Protein AF-A0A074WXU5-F1 (afdb_monomer)

pLDDT: mean 82.85, std 16.81, range [34.16, 98.44]

Radius of gyration: 21.24 Å; Cα contacts (8 Å, |Δi|>4): 196; chains: 1; bounding box: 52×46×59 Å

Organism: NCBI:txid1043004

InterPro domains:
  IPR001373 Cullin, N-terminal [PF00888] (57-228)
  IPR016159 Cullin repeat-like-containing domain superfamily [SSF74788] (55-228)

Structure (mmCIF, N/CA/C/O backbone):
data_AF-A0A074WXU5-F1
#
_entry.id   AF-A0A074WXU5-F1
#
loop_
_atom_site.group_PDB
_atom_site.id
_atom_site.type_symbol
_atom_site.label_atom_id
_atom_site.label_alt_id
_atom_site.label_comp_id
_atom_site.label_asym_id
_atom_site.label_entity_id
_atom_site.label_seq_id
_atom_site.pdbx_PDB_ins_code
_atom_site.Cartn_x
_atom_site.Cartn_y
_atom_site.Cartn_z
_atom_site.occupancy
_atom_site.B_iso_or_equiv
_atom_site.auth_seq_id
_atom_site.auth_comp_id
_atom_site.auth_asym_id
_atom_site.auth_atom_id
_atom_site.pdbx_PDB_model_num
ATOM 1 N N . MET A 1 1 ? -6.813 -33.796 -26.437 1.00 34.97 1 MET A N 1
ATOM 2 C CA . MET A 1 1 ? -5.554 -33.054 -26.207 1.00 34.97 1 MET A CA 1
ATOM 3 C C . MET A 1 1 ? -5.830 -31.590 -26.516 1.00 34.97 1 MET A C 1
ATOM 5 O O . MET A 1 1 ? -5.944 -31.234 -27.679 1.00 34.97 1 MET A O 1
ATOM 9 N N . GLN A 1 2 ? -6.089 -30.777 -25.492 1.00 34.31 2 GLN A N 1
ATOM 10 C CA . GLN A 1 2 ? -6.424 -29.362 -25.657 1.00 34.31 2 GLN A CA 1
ATOM 11 C C . GLN A 1 2 ? -5.112 -28.576 -25.686 1.00 34.31 2 GLN A C 1
ATOM 13 O O . GLN A 1 2 ? -4.398 -28.517 -24.688 1.00 34.31 2 GLN A O 1
ATOM 18 N N . THR A 1 3 ? -4.757 -28.035 -26.846 1.00 35.06 3 THR A N 1
ATOM 19 C CA . THR A 1 3 ? -3.618 -27.130 -27.002 1.00 35.06 3 THR A CA 1
ATOM 20 C C . THR A 1 3 ? -3.899 -25.861 -26.200 1.00 35.06 3 THR A C 1
ATOM 22 O O . THR A 1 3 ? -4.756 -25.066 -26.593 1.00 35.06 3 THR A O 1
ATOM 25 N N . ARG A 1 4 ? -3.205 -25.677 -25.067 1.00 34.16 4 ARG A N 1
ATOM 26 C CA . ARG A 1 4 ? -3.083 -24.365 -24.419 1.00 34.16 4 ARG A CA 1
ATOM 27 C C . ARG A 1 4 ? -2.535 -23.411 -25.477 1.00 34.16 4 ARG A C 1
ATOM 29 O O . ARG A 1 4 ? -1.432 -23.619 -25.971 1.00 34.16 4 ARG A O 1
ATOM 36 N N . LYS A 1 5 ? -3.325 -22.414 -25.873 1.00 39.34 5 LYS A N 1
ATOM 37 C CA . LYS A 1 5 ? -2.778 -21.247 -26.557 1.00 39.34 5 LYS A CA 1
ATOM 38 C C . LYS A 1 5 ? -1.888 -20.564 -25.529 1.00 39.34 5 LYS A C 1
ATOM 40 O O . LYS A 1 5 ? -2.411 -20.003 -24.574 1.00 39.34 5 LYS A O 1
ATOM 45 N N . ASP A 1 6 ? -0.578 -20.671 -25.702 1.00 41.09 6 ASP A N 1
ATOM 46 C CA . ASP A 1 6 ? 0.365 -19.788 -25.032 1.00 41.09 6 ASP A CA 1
ATOM 47 C C . ASP A 1 6 ? -0.049 -18.356 -25.392 1.00 41.09 6 ASP A C 1
ATOM 49 O O . ASP A 1 6 ? 0.102 -17.925 -26.540 1.00 41.09 6 ASP A O 1
ATOM 53 N N . GLU A 1 7 ? -0.670 -17.645 -24.450 1.00 51.41 7 GLU A N 1
ATOM 54 C CA . GLU A 1 7 ? -0.959 -16.225 -24.607 1.00 51.41 7 GLU A CA 1
ATOM 55 C C . GLU A 1 7 ? 0.382 -15.510 -24.749 1.00 51.41 7 GLU A C 1
ATOM 57 O O . GLU A 1 7 ? 1.147 -15.339 -23.799 1.00 51.41 7 GLU A O 1
ATOM 62 N N . ALA A 1 8 ? 0.713 -15.175 -25.994 1.00 56.84 8 ALA A N 1
ATOM 63 C CA . ALA A 1 8 ? 1.978 -14.572 -26.344 1.00 56.84 8 ALA A CA 1
ATOM 64 C C . ALA A 1 8 ? 2.189 -13.300 -25.512 1.00 56.84 8 ALA A C 1
ATOM 66 O O . ALA A 1 8 ? 1.380 -12.375 -25.565 1.00 56.84 8 ALA A O 1
ATOM 67 N N . ILE A 1 9 ? 3.308 -13.246 -24.777 1.00 55.72 9 ILE A N 1
ATOM 68 C CA . ILE A 1 9 ? 3.797 -12.024 -24.123 1.00 55.72 9 ILE A CA 1
ATOM 69 C C . ILE A 1 9 ? 3.664 -10.866 -25.127 1.00 55.72 9 ILE A C 1
ATOM 71 O O . ILE A 1 9 ? 4.240 -11.005 -26.219 1.00 55.72 9 ILE A O 1
ATOM 75 N N . PRO A 1 10 ? 2.941 -9.774 -24.791 1.00 58.38 10 PRO A N 1
ATOM 76 C CA . PRO A 1 10 ? 2.722 -8.651 -25.694 1.00 58.38 10 PRO A CA 1
ATOM 77 C C . PRO A 1 10 ? 4.021 -8.185 -26.354 1.00 58.38 10 PRO A C 1
ATOM 79 O O . PRO A 1 10 ? 5.052 -8.071 -25.688 1.00 58.38 10 PRO A O 1
ATOM 82 N N . SER A 1 11 ? 3.977 -7.921 -27.662 1.00 55.56 11 SER A N 1
ATOM 83 C CA . SER A 1 11 ? 5.158 -7.563 -28.463 1.00 55.56 11 SER A CA 1
ATOM 84 C C . SER A 1 11 ? 5.931 -6.376 -27.883 1.00 55.56 11 SER A C 1
ATOM 86 O O . SER A 1 11 ? 7.156 -6.417 -27.853 1.00 55.56 11 SER A O 1
ATOM 88 N N . PHE A 1 12 ? 5.237 -5.385 -27.312 1.00 57.88 12 PHE A N 1
ATOM 89 C CA . PHE A 1 12 ? 5.873 -4.216 -26.695 1.00 57.88 12 PHE A CA 1
ATOM 90 C C . PHE A 1 12 ? 6.763 -4.564 -25.488 1.00 57.88 12 PHE A C 1
ATOM 92 O O . PHE A 1 12 ? 7.772 -3.903 -25.267 1.00 57.88 12 PHE A O 1
ATOM 99 N N . LEU A 1 13 ? 6.464 -5.632 -24.734 1.00 58.25 13 LEU A N 1
ATOM 100 C CA . LEU A 1 13 ? 7.333 -6.073 -23.632 1.00 58.25 13 LEU A CA 1
ATOM 101 C C . LEU A 1 13 ? 8.639 -6.679 -24.156 1.00 58.25 13 LEU A C 1
ATOM 103 O O . LEU A 1 13 ? 9.685 -6.509 -23.533 1.00 58.25 13 LEU A O 1
ATOM 107 N N . ARG A 1 14 ? 8.600 -7.306 -25.339 1.00 61.38 14 ARG A N 1
ATOM 108 C CA . ARG A 1 14 ? 9.786 -7.849 -26.022 1.00 61.38 14 ARG A CA 1
ATOM 109 C C . ARG A 1 14 ? 10.693 -6.746 -26.580 1.00 61.38 14 ARG A C 1
ATOM 111 O O . ARG A 1 14 ? 11.878 -6.985 -26.788 1.00 61.38 14 ARG A O 1
ATOM 118 N N . GLU A 1 15 ? 10.152 -5.542 -26.765 1.00 65.38 15 GLU A N 1
ATOM 119 C CA . GLU A 1 15 ? 10.823 -4.377 -27.351 1.00 65.38 15 GLU A CA 1
ATOM 120 C C . GLU A 1 15 ? 10.957 -3.203 -26.366 1.00 65.38 15 GLU A C 1
ATOM 122 O O . GLU A 1 15 ? 11.135 -2.058 -26.770 1.00 65.38 15 GLU A O 1
ATOM 127 N N . THR A 1 16 ? 10.959 -3.470 -25.055 1.00 67.25 16 THR A N 1
ATOM 128 C CA . THR A 1 16 ? 11.172 -2.439 -24.019 1.00 67.25 16 THR A CA 1
ATOM 129 C C . THR A 1 16 ? 12.395 -1.522 -24.272 1.00 67.25 16 THR A C 1
ATOM 131 O O . THR A 1 16 ? 12.297 -0.322 -23.998 1.00 67.25 16 THR A O 1
ATOM 134 N N . PRO A 1 17 ? 13.538 -2.001 -24.819 1.00 64.38 17 PRO A N 1
ATOM 135 C CA . PRO A 1 17 ? 14.651 -1.122 -25.199 1.00 64.38 17 PRO A CA 1
ATOM 136 C C . PRO A 1 17 ? 14.346 -0.135 -26.339 1.00 64.38 17 PRO A C 1
ATOM 138 O O . PRO A 1 17 ? 15.049 0.863 -26.456 1.00 64.38 17 PRO A O 1
ATOM 141 N N . MET A 1 18 ? 13.352 -0.428 -27.181 1.00 66.06 18 MET A N 1
ATOM 142 C CA . MET A 1 18 ? 12.960 0.374 -28.347 1.00 66.06 18 MET A CA 1
ATOM 143 C C . MET A 1 18 ? 11.789 1.319 -28.041 1.00 66.06 18 MET A C 1
ATOM 145 O O . MET A 1 18 ? 11.667 2.357 -28.689 1.00 66.06 18 MET A O 1
ATOM 149 N N . ASP A 1 19 ? 10.958 0.985 -27.044 1.00 79.56 19 ASP A N 1
ATOM 150 C CA . ASP A 1 19 ? 9.828 1.808 -26.596 1.00 79.56 19 ASP A CA 1
ATOM 151 C C . ASP A 1 19 ? 9.695 1.845 -25.059 1.00 79.56 19 ASP A C 1
ATOM 153 O O . ASP A 1 19 ? 8.734 1.381 -24.437 1.00 79.56 19 ASP A O 1
ATOM 157 N N . THR A 1 20 ? 10.713 2.421 -24.418 1.00 82.88 20 THR A N 1
ATOM 158 C CA . THR A 1 20 ? 10.742 2.625 -22.962 1.00 82.88 20 THR A CA 1
ATOM 159 C C . THR A 1 20 ? 9.555 3.454 -22.430 1.00 82.88 20 THR A C 1
ATOM 161 O O . THR A 1 20 ? 9.027 3.096 -21.369 1.00 82.88 20 THR A O 1
ATOM 164 N N . PRO A 1 21 ? 9.099 4.535 -23.106 1.00 86.81 21 PRO A N 1
ATOM 165 C CA . PRO A 1 21 ? 7.928 5.297 -22.670 1.00 86.81 21 PRO A CA 1
ATOM 166 C C . PRO A 1 21 ? 6.639 4.471 -22.614 1.00 86.81 21 PRO A C 1
ATOM 168 O O . PRO A 1 21 ? 5.907 4.590 -21.628 1.00 86.81 21 PRO A O 1
ATOM 171 N N . SER A 1 22 ? 6.372 3.607 -23.599 1.00 87.06 22 SER A N 1
ATOM 172 C CA . SER A 1 22 ? 5.176 2.755 -23.578 1.00 87.06 22 SER A CA 1
ATOM 173 C C . SER A 1 22 ? 5.227 1.710 -22.469 1.00 87.06 22 SER A C 1
ATOM 175 O O . SER A 1 22 ? 4.224 1.516 -21.778 1.00 87.06 22 SER A O 1
ATOM 177 N N . THR A 1 23 ? 6.388 1.093 -22.211 1.00 89.62 23 THR A N 1
ATOM 178 C CA . THR A 1 23 ? 6.532 0.166 -21.073 1.00 89.62 23 THR A CA 1
ATOM 179 C C . THR A 1 23 ? 6.281 0.880 -19.743 1.00 89.62 23 THR A C 1
ATOM 181 O O . THR A 1 23 ? 5.559 0.358 -18.892 1.00 89.62 23 THR A O 1
ATOM 184 N N . LEU A 1 24 ? 6.803 2.101 -19.563 1.00 91.38 24 LEU A N 1
ATOM 185 C CA . LEU A 1 24 ? 6.502 2.911 -18.379 1.00 91.38 24 LEU A CA 1
ATOM 186 C C . LEU A 1 24 ? 5.007 3.233 -18.273 1.00 91.38 24 LEU A C 1
ATOM 188 O O . LEU A 1 24 ? 4.439 3.117 -17.187 1.00 91.38 24 LEU A O 1
ATOM 192 N N . GLY A 1 25 ? 4.377 3.641 -19.377 1.00 93.62 25 GLY A N 1
ATOM 193 C CA . GLY A 1 25 ? 2.944 3.924 -19.437 1.00 93.62 25 GLY A CA 1
ATOM 194 C C . GLY A 1 25 ? 2.114 2.723 -18.992 1.00 93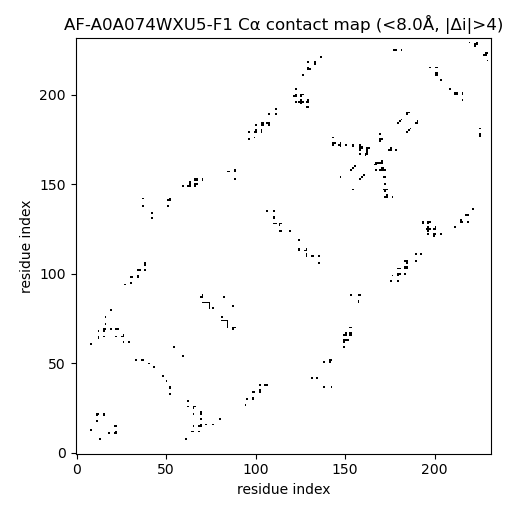.62 25 GLY A C 1
ATOM 195 O O . GLY A 1 25 ? 1.287 2.850 -18.092 1.00 93.62 25 GLY A O 1
ATOM 196 N N . TYR A 1 26 ? 2.420 1.540 -19.530 1.00 94.00 26 TYR A N 1
ATOM 197 C CA . TYR A 1 26 ? 1.790 0.285 -19.131 1.00 94.00 26 TYR A CA 1
ATOM 198 C C . TYR A 1 26 ? 1.959 0.005 -17.631 1.00 94.00 26 TYR A C 1
ATOM 200 O O . TYR A 1 26 ? 0.965 -0.233 -16.948 1.00 94.00 26 TYR A O 1
ATOM 208 N N . ILE A 1 27 ? 3.185 0.087 -17.094 1.00 94.81 27 ILE A N 1
ATOM 209 C CA . ILE A 1 27 ? 3.442 -0.137 -15.659 1.00 94.81 27 ILE A CA 1
ATOM 210 C C . ILE A 1 27 ? 2.585 0.805 -14.808 1.00 94.81 27 ILE A C 1
ATOM 212 O O . ILE A 1 27 ? 1.926 0.353 -13.872 1.00 94.81 27 ILE A O 1
ATOM 216 N N . LYS A 1 28 ? 2.565 2.101 -15.142 1.00 97.00 28 LYS A N 1
ATOM 217 C CA . LYS A 1 28 ? 1.779 3.102 -14.411 1.00 97.00 28 LYS A CA 1
ATOM 218 C C . LYS A 1 28 ? 0.295 2.762 -14.421 1.00 97.00 28 LYS A C 1
ATOM 220 O O . LYS A 1 28 ? -0.305 2.704 -13.353 1.00 97.00 28 LYS A O 1
ATOM 225 N N . THR A 1 29 ? -0.267 2.473 -15.594 1.00 96.75 29 THR A N 1
ATOM 226 C CA . THR A 1 29 ? -1.679 2.100 -15.743 1.00 96.75 29 THR A CA 1
ATOM 227 C C . THR A 1 29 ? -2.031 0.864 -14.922 1.00 96.75 29 THR A C 1
ATOM 229 O O . THR A 1 29 ? -3.061 0.860 -14.252 1.00 96.75 29 THR A O 1
ATOM 232 N N . GLN A 1 30 ? -1.183 -0.167 -14.931 1.00 95.75 30 GLN A N 1
ATOM 233 C CA . GLN A 1 30 ? -1.430 -1.390 -14.165 1.00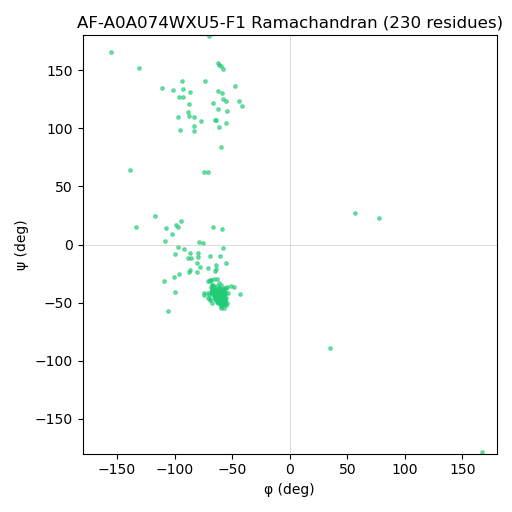 95.75 30 GLN A CA 1
ATOM 234 C C . GLN A 1 30 ? -1.375 -1.134 -12.656 1.00 95.75 30 GLN A C 1
ATOM 236 O O . GLN A 1 30 ? -2.266 -1.575 -11.936 1.00 95.75 30 GLN A O 1
ATOM 241 N N . ILE A 1 31 ? -0.391 -0.367 -12.172 1.00 96.44 31 ILE A N 1
ATOM 242 C CA . ILE A 1 31 ? -0.320 0.016 -10.755 1.00 96.44 31 ILE A CA 1
ATOM 243 C C . ILE A 1 31 ? -1.580 0.799 -10.357 1.00 96.44 31 ILE A C 1
ATOM 245 O O . ILE A 1 31 ? -2.245 0.417 -9.398 1.00 96.44 31 ILE A O 1
ATOM 249 N N . SER A 1 32 ? -1.967 1.832 -11.109 1.00 96.62 32 SER A N 1
ATOM 250 C CA . SER A 1 32 ? -3.167 2.625 -10.802 1.00 96.62 32 SER A CA 1
ATOM 251 C C . SER A 1 32 ? -4.450 1.778 -10.826 1.00 96.62 32 SER A C 1
ATOM 253 O O . SER A 1 32 ? -5.337 1.958 -9.989 1.00 96.62 32 SER A O 1
ATOM 255 N N . ALA A 1 33 ? -4.554 0.811 -11.746 1.00 94.81 33 ALA A N 1
ATOM 256 C CA . ALA A 1 33 ? -5.685 -0.115 -11.812 1.00 94.81 33 ALA A CA 1
ATOM 257 C C . ALA A 1 33 ? -5.775 -1.015 -10.569 1.00 94.81 33 ALA A C 1
ATOM 259 O O . ALA A 1 33 ? -6.870 -1.214 -10.046 1.00 94.81 33 ALA A O 1
ATOM 260 N N . ILE A 1 34 ? -4.637 -1.501 -10.061 1.00 95.31 34 ILE A N 1
ATOM 261 C CA . ILE A 1 34 ? -4.555 -2.312 -8.836 1.00 95.31 34 ILE A CA 1
ATOM 262 C C . ILE A 1 34 ? -5.095 -1.526 -7.630 1.00 95.31 34 ILE A C 1
ATOM 264 O O . ILE A 1 34 ? -5.956 -2.036 -6.911 1.00 95.31 34 ILE A O 1
ATOM 268 N N . TYR A 1 35 ? -4.661 -0.276 -7.428 1.00 95.50 35 TYR A N 1
ATOM 269 C CA . TYR A 1 35 ? -5.167 0.560 -6.326 1.00 95.50 35 TYR A CA 1
ATOM 270 C C . TYR A 1 35 ? -6.640 0.937 -6.507 1.00 95.50 35 TYR A C 1
ATOM 272 O O . TYR A 1 35 ? -7.415 0.900 -5.552 1.00 95.50 35 TYR A O 1
ATOM 280 N N . THR A 1 36 ? -7.061 1.229 -7.740 1.00 93.31 36 THR A N 1
ATOM 281 C CA . THR A 1 36 ? -8.468 1.523 -8.051 1.00 93.31 36 THR A CA 1
ATOM 282 C C . THR A 1 36 ? -9.372 0.319 -7.773 1.00 93.31 36 THR A C 1
ATOM 284 O O . THR A 1 36 ? -10.486 0.484 -7.278 1.00 93.31 36 THR A O 1
ATOM 287 N N . ALA A 1 37 ? -8.914 -0.897 -8.080 1.00 91.44 37 ALA A N 1
ATOM 288 C CA . ALA A 1 37 ? -9.642 -2.121 -7.768 1.00 91.44 37 ALA A CA 1
ATOM 289 C C . ALA A 1 37 ? -9.713 -2.360 -6.254 1.00 91.44 37 ALA A C 1
ATOM 291 O O . ALA A 1 37 ? -10.777 -2.712 -5.751 1.00 91.44 37 ALA A O 1
ATOM 292 N N . ALA A 1 38 ? -8.624 -2.093 -5.524 1.00 90.50 38 ALA A N 1
ATOM 293 C CA . ALA A 1 38 ? -8.565 -2.247 -4.070 1.00 90.50 38 ALA A CA 1
ATOM 294 C C . ALA A 1 38 ? -9.620 -1.408 -3.338 1.00 90.50 38 ALA A C 1
ATOM 296 O O . ALA A 1 38 ? -10.232 -1.874 -2.381 1.00 90.50 38 ALA A O 1
ATOM 297 N N . VAL A 1 39 ? -9.864 -0.188 -3.820 1.00 88.56 39 VAL A N 1
ATOM 298 C CA . VAL A 1 39 ? -10.877 0.727 -3.274 1.00 88.56 39 VAL A CA 1
ATOM 299 C C . VAL A 1 39 ? -12.301 0.170 -3.401 1.00 88.56 39 VAL A C 1
ATOM 301 O O . VAL A 1 39 ? -13.127 0.380 -2.513 1.00 88.56 39 VAL A O 1
ATOM 304 N N . LYS A 1 40 ? -12.595 -0.548 -4.491 1.00 84.50 40 LYS A N 1
ATOM 305 C CA . LYS A 1 40 ? -13.947 -1.024 -4.830 1.00 84.50 40 LYS A CA 1
ATOM 306 C C . LYS A 1 40 ? -14.378 -2.276 -4.071 1.00 84.50 40 LYS A C 1
ATOM 308 O O . LYS A 1 40 ? -15.530 -2.679 -4.205 1.00 84.50 40 LYS A O 1
ATOM 313 N N . ILE A 1 41 ? -13.482 -2.897 -3.305 1.00 78.31 41 ILE A N 1
ATOM 314 C CA . ILE A 1 41 ? -13.817 -4.083 -2.517 1.00 78.31 41 ILE A CA 1
ATOM 315 C C . ILE A 1 41 ? -14.818 -3.659 -1.418 1.00 78.31 41 ILE A C 1
ATOM 317 O O . ILE A 1 41 ? -14.513 -2.737 -0.643 1.00 78.31 41 ILE A O 1
ATOM 321 N N . PRO A 1 42 ? -16.022 -4.265 -1.361 1.00 68.75 42 PRO A N 1
ATOM 322 C CA . PRO A 1 42 ? -16.999 -3.957 -0.324 1.00 68.75 42 PRO A CA 1
ATOM 323 C C . PRO A 1 42 ? -16.453 -4.298 1.068 1.00 68.75 42 PRO A C 1
ATOM 325 O O . PRO A 1 42 ? -15.539 -5.107 1.205 1.00 68.75 42 PRO A O 1
ATOM 328 N N . ASP A 1 43 ? -16.991 -3.651 2.102 1.00 64.00 43 ASP A N 1
ATOM 329 C CA . ASP A 1 43 ? -16.807 -4.126 3.476 1.00 64.00 43 ASP A CA 1
ATOM 330 C C . ASP A 1 43 ? -17.863 -5.205 3.685 1.00 64.00 43 ASP A C 1
ATOM 332 O O . ASP A 1 43 ? -19.041 -4.868 3.817 1.00 64.00 43 ASP A O 1
ATOM 336 N N . SER A 1 44 ? -17.495 -6.483 3.624 1.00 56.34 44 SER A N 1
ATOM 337 C CA . SER A 1 44 ? -18.414 -7.516 4.086 1.00 56.34 44 SER A CA 1
ATOM 338 C C . SER A 1 44 ? -18.107 -7.817 5.556 1.00 56.34 44 SER A C 1
ATOM 340 O O . SER A 1 44 ? -16.954 -7.895 5.972 1.00 56.34 44 SER A O 1
ATOM 342 N N . ASP A 1 45 ? -19.158 -7.880 6.376 1.00 48.41 45 ASP A N 1
ATOM 343 C CA . ASP A 1 45 ? -19.090 -8.251 7.801 1.00 48.41 45 ASP A CA 1
ATOM 344 C C . ASP A 1 45 ? -18.886 -9.773 7.980 1.00 48.41 45 ASP A C 1
ATOM 346 O O . ASP A 1 45 ? -18.859 -10.266 9.107 1.00 48.41 45 ASP A O 1
ATOM 350 N N . ASP A 1 46 ? -18.782 -10.521 6.878 1.00 46.47 46 ASP A N 1
ATOM 351 C CA . ASP A 1 46 ? -18.739 -11.977 6.856 1.00 46.47 46 ASP A CA 1
ATOM 352 C C . ASP A 1 46 ? -17.282 -12.426 6.672 1.00 46.47 46 ASP A C 1
ATOM 354 O O . ASP A 1 46 ? -16.587 -11.972 5.761 1.00 46.47 46 ASP A O 1
ATOM 358 N N . ASP A 1 47 ? -16.827 -13.383 7.485 1.00 45.16 47 ASP A N 1
ATOM 359 C CA . ASP A 1 47 ? -15.497 -14.029 7.440 1.00 45.16 47 ASP A CA 1
ATOM 360 C C . ASP A 1 47 ? -15.176 -14.736 6.092 1.00 45.16 47 ASP A C 1
ATOM 362 O O . ASP A 1 47 ? -14.225 -15.509 5.975 1.00 45.16 47 ASP A O 1
ATOM 366 N N . LYS A 1 48 ? -15.968 -14.480 5.044 1.00 43.22 48 LYS A N 1
ATOM 367 C CA . LYS A 1 48 ? -15.821 -14.958 3.666 1.00 43.22 48 LYS A CA 1
ATOM 368 C C . LYS A 1 48 ? -15.127 -13.953 2.740 1.00 43.22 48 LYS A C 1
ATOM 370 O O . LYS A 1 48 ? -15.155 -14.141 1.523 1.00 43.22 48 LYS A O 1
ATOM 375 N N . ASP A 1 49 ? -14.469 -12.928 3.280 1.00 45.28 49 ASP A N 1
ATOM 376 C CA . ASP A 1 49 ? -13.673 -11.951 2.518 1.00 45.28 49 ASP A CA 1
ATOM 377 C C . ASP A 1 49 ? -12.322 -12.525 2.037 1.00 45.28 49 ASP A C 1
ATOM 379 O O . ASP A 1 49 ? -11.212 -12.068 2.339 1.00 45.28 49 ASP A O 1
ATOM 383 N N . GLU A 1 50 ? -12.456 -13.547 1.199 1.00 49.12 50 GLU A N 1
ATOM 384 C CA . GLU A 1 50 ? -11.454 -14.066 0.278 1.00 49.12 50 GLU A CA 1
ATOM 385 C C . GLU A 1 50 ? -11.664 -13.536 -1.150 1.00 49.12 50 GLU A C 1
ATOM 387 O O . GLU A 1 50 ? -11.037 -14.023 -2.089 1.00 49.12 50 GLU A O 1
ATOM 392 N N . GLN A 1 51 ? -12.446 -12.460 -1.340 1.00 53.91 51 GLN A N 1
ATOM 393 C CA . GLN A 1 51 ? -12.238 -11.570 -2.492 1.00 53.91 51 GLN A CA 1
ATOM 394 C C . GLN A 1 51 ? -10.938 -10.786 -2.276 1.00 53.91 51 GLN A C 1
ATOM 396 O O . GLN A 1 51 ? -10.894 -9.569 -2.106 1.00 53.91 51 GLN A O 1
ATOM 401 N N . ALA A 1 52 ? -9.844 -11.543 -2.216 1.00 57.44 52 ALA A N 1
ATOM 402 C CA . ALA A 1 52 ? -8.501 -11.032 -2.254 1.00 57.44 52 ALA A CA 1
ATOM 403 C C . ALA A 1 52 ? -8.331 -10.248 -3.550 1.00 57.44 52 ALA A C 1
ATOM 405 O O . ALA A 1 52 ? -8.955 -10.544 -4.571 1.00 57.44 52 ALA A O 1
ATOM 406 N N . LEU A 1 53 ? -7.448 -9.259 -3.501 1.00 71.81 53 LEU A N 1
ATOM 407 C CA . LEU A 1 53 ? -6.933 -8.594 -4.680 1.00 71.81 53 LEU A CA 1
ATOM 408 C C . LEU A 1 53 ? -6.229 -9.645 -5.558 1.00 71.81 53 LEU A C 1
ATOM 410 O O . LEU A 1 53 ? -5.032 -9.889 -5.422 1.00 71.81 53 LEU A O 1
ATOM 414 N N . HIS A 1 54 ? -7.002 -10.356 -6.374 1.00 76.00 54 HIS A N 1
ATOM 415 C CA . HIS A 1 54 ? -6.534 -11.499 -7.134 1.00 76.00 54 HIS A CA 1
ATOM 416 C C . HIS A 1 54 ? -6.203 -11.029 -8.540 1.00 76.00 54 HIS A C 1
ATOM 418 O O . HIS A 1 54 ? -7.079 -10.686 -9.331 1.00 76.00 54 HIS A O 1
ATOM 424 N N . ILE A 1 55 ? -4.911 -11.012 -8.835 1.00 86.50 55 ILE A N 1
ATOM 425 C CA . ILE A 1 55 ? -4.406 -10.827 -10.187 1.00 86.50 55 ILE A CA 1
ATOM 426 C C . ILE A 1 55 ? -4.142 -12.225 -10.729 1.00 86.50 55 ILE A C 1
ATOM 428 O O . ILE A 1 55 ? -3.455 -13.016 -10.081 1.00 86.50 55 ILE A O 1
ATOM 432 N N . ASP A 1 56 ? -4.705 -12.545 -11.892 1.00 89.19 56 ASP A N 1
ATOM 433 C CA . ASP A 1 56 ? -4.414 -13.812 -12.552 1.00 89.19 56 ASP A CA 1
ATOM 434 C C . ASP A 1 56 ? -2.911 -13.937 -12.853 1.00 89.19 56 ASP A C 1
ATOM 436 O O . ASP A 1 56 ? -2.186 -12.945 -12.993 1.00 89.19 56 ASP A O 1
ATOM 440 N N . HIS A 1 57 ? -2.432 -15.176 -12.935 1.00 88.12 57 HIS A N 1
ATOM 441 C CA . HIS A 1 57 ? -1.010 -15.464 -13.097 1.00 88.12 57 HIS A CA 1
ATOM 442 C C . HIS A 1 57 ? -0.397 -14.771 -14.326 1.00 88.12 57 HIS A C 1
ATOM 444 O O . HIS A 1 57 ? 0.734 -14.285 -14.260 1.00 88.12 57 HIS A O 1
ATOM 450 N N . ASP A 1 58 ? -1.139 -14.676 -15.428 1.00 87.62 58 ASP A N 1
ATOM 451 C CA . ASP A 1 58 ? -0.620 -14.130 -16.679 1.00 87.62 58 ASP A CA 1
ATOM 452 C C . ASP A 1 58 ? -0.495 -12.610 -16.594 1.00 87.62 58 ASP A C 1
ATOM 454 O O . ASP A 1 58 ? 0.530 -12.041 -16.975 1.00 87.62 58 ASP A O 1
ATOM 458 N N . THR A 1 59 ? -1.481 -11.934 -16.004 1.00 90.12 59 THR A N 1
ATOM 459 C CA . THR A 1 59 ? -1.393 -10.502 -15.697 1.00 90.12 59 THR A CA 1
ATOM 460 C C . THR A 1 59 ? -0.259 -10.214 -14.718 1.00 90.12 59 THR A C 1
ATOM 462 O O . THR A 1 59 ? 0.526 -9.291 -14.956 1.00 90.12 59 THR A O 1
ATOM 465 N N . TYR A 1 60 ? -0.100 -11.033 -13.675 1.00 91.69 60 TYR A N 1
ATOM 466 C CA . TYR A 1 60 ? 1.014 -10.913 -12.736 1.00 91.69 60 TYR A CA 1
ATOM 467 C C . TYR A 1 60 ? 2.364 -11.015 -13.461 1.00 91.69 60 TYR A C 1
ATOM 469 O O . TYR A 1 60 ? 3.215 -10.133 -13.318 1.00 91.69 60 TYR A O 1
ATOM 477 N N . ALA A 1 61 ? 2.546 -12.052 -14.285 1.00 90.50 61 ALA A N 1
ATOM 478 C CA . ALA A 1 61 ? 3.771 -12.273 -15.045 1.00 90.50 61 ALA A CA 1
ATOM 479 C C . ALA A 1 61 ? 4.055 -11.117 -16.015 1.00 90.50 61 ALA A C 1
ATOM 481 O O . ALA A 1 61 ? 5.190 -10.647 -16.096 1.00 90.50 61 ALA A O 1
ATOM 482 N N . ARG A 1 62 ? 3.030 -10.596 -16.704 1.00 90.38 62 ARG A N 1
ATOM 483 C CA . ARG A 1 62 ? 3.165 -9.445 -17.614 1.00 90.38 62 ARG A CA 1
ATOM 484 C C . ARG A 1 62 ? 3.635 -8.187 -16.887 1.00 90.38 62 ARG A C 1
ATOM 486 O O . ARG A 1 62 ? 4.557 -7.525 -17.360 1.00 90.38 62 ARG A O 1
ATOM 493 N N . ILE A 1 63 ? 3.027 -7.852 -15.748 1.00 92.81 63 ILE A N 1
ATOM 494 C CA . ILE A 1 63 ? 3.413 -6.672 -14.956 1.00 92.81 63 ILE A CA 1
ATOM 495 C C . ILE A 1 63 ? 4.835 -6.835 -14.418 1.00 92.81 63 ILE A C 1
ATOM 497 O O . ILE A 1 63 ? 5.654 -5.926 -14.557 1.00 92.81 63 ILE A O 1
ATOM 501 N N . TYR A 1 64 ? 5.144 -8.000 -13.844 1.00 92.00 64 TYR A N 1
ATOM 502 C CA . TYR A 1 64 ? 6.470 -8.293 -13.310 1.00 92.00 64 TYR A CA 1
ATOM 503 C C . TYR A 1 64 ? 7.555 -8.154 -14.384 1.00 92.00 64 TYR A C 1
ATOM 505 O O . TYR A 1 64 ? 8.556 -7.470 -14.163 1.00 92.00 64 TYR A O 1
ATOM 513 N N . THR A 1 65 ? 7.344 -8.754 -15.559 1.00 90.69 65 THR A N 1
ATOM 514 C CA . THR A 1 65 ? 8.275 -8.668 -16.690 1.00 90.69 65 THR A CA 1
ATOM 515 C C . THR A 1 65 ? 8.435 -7.231 -17.171 1.00 90.69 65 THR A C 1
ATOM 517 O O . THR A 1 65 ? 9.562 -6.793 -17.371 1.00 90.69 65 THR A O 1
ATOM 520 N N . ALA A 1 66 ? 7.350 -6.456 -17.263 1.00 91.50 66 ALA A N 1
ATOM 521 C CA . ALA A 1 66 ? 7.427 -5.044 -17.632 1.00 91.50 66 ALA A CA 1
ATOM 522 C C . ALA A 1 66 ? 8.319 -4.246 -16.671 1.00 91.50 66 ALA A C 1
ATOM 524 O O . ALA A 1 66 ? 9.211 -3.516 -17.104 1.00 91.50 66 ALA A O 1
ATOM 525 N N . VAL A 1 67 ? 8.117 -4.419 -15.359 1.00 92.50 67 VAL A N 1
ATOM 526 C CA . VAL A 1 67 ? 8.940 -3.765 -14.330 1.00 92.50 67 VAL A CA 1
ATOM 527 C C . VAL A 1 67 ? 10.394 -4.222 -14.429 1.00 92.50 67 VAL A C 1
ATOM 529 O O . VAL A 1 67 ? 11.305 -3.392 -14.364 1.00 92.50 67 VAL A O 1
ATOM 532 N N . PHE A 1 68 ? 10.624 -5.525 -14.592 1.00 90.44 68 PHE A N 1
ATOM 533 C CA . PHE A 1 68 ? 11.957 -6.094 -14.752 1.00 90.44 68 PHE A CA 1
ATOM 534 C C . PHE A 1 68 ? 12.680 -5.506 -15.965 1.00 90.44 68 PHE A C 1
ATOM 536 O O . PHE A 1 68 ? 13.777 -4.974 -15.810 1.00 90.44 68 PHE A O 1
ATOM 543 N N . ASP A 1 69 ? 12.072 -5.539 -17.149 1.00 88.00 69 ASP A N 1
ATOM 544 C CA . ASP A 1 69 ? 12.715 -5.058 -18.366 1.00 88.00 69 ASP A CA 1
ATOM 545 C C . ASP A 1 69 ? 12.963 -3.554 -18.301 1.00 88.00 69 ASP A C 1
ATOM 547 O O . ASP A 1 69 ? 14.097 -3.136 -18.523 1.00 88.00 69 ASP A O 1
ATOM 551 N N . TYR A 1 70 ? 11.978 -2.757 -17.869 1.00 88.38 70 TYR A N 1
ATOM 552 C CA . TYR A 1 70 ? 12.124 -1.305 -17.713 1.00 88.38 70 TYR A CA 1
ATOM 553 C C . TYR A 1 70 ? 13.281 -0.921 -16.778 1.00 88.38 70 TYR A C 1
ATOM 555 O O . TYR A 1 70 ? 14.003 0.049 -17.018 1.00 88.38 70 TYR A O 1
ATOM 563 N N . THR A 1 71 ? 13.485 -1.687 -15.706 1.00 85.69 71 THR A N 1
ATOM 564 C CA . THR A 1 71 ? 14.546 -1.414 -14.726 1.00 85.69 71 THR A CA 1
ATOM 565 C C . THR A 1 71 ? 15.886 -2.053 -15.079 1.00 85.69 71 THR A C 1
ATOM 567 O O . THR A 1 71 ? 16.920 -1.540 -14.659 1.00 85.69 71 THR A O 1
ATOM 570 N N . ARG A 1 72 ? 15.921 -3.124 -15.875 1.00 83.38 72 ARG A N 1
ATOM 571 C CA . ARG A 1 72 ? 17.169 -3.777 -16.296 1.00 83.38 72 ARG A CA 1
ATOM 572 C C . ARG A 1 72 ? 17.865 -3.067 -17.457 1.00 83.38 72 ARG A C 1
ATOM 574 O O . ARG A 1 72 ? 19.071 -3.263 -17.611 1.00 83.38 72 ARG A O 1
ATOM 581 N N . LEU A 1 73 ? 17.142 -2.289 -18.272 1.00 75.31 73 LEU A N 1
ATOM 582 C CA . LEU A 1 73 ? 17.693 -1.607 -19.453 1.00 75.31 73 LEU A CA 1
ATOM 583 C C . LEU A 1 73 ? 19.082 -1.011 -19.171 1.00 75.31 73 LEU A C 1
ATOM 585 O O . LEU A 1 73 ? 19.258 -0.173 -18.290 1.00 75.31 73 LEU A O 1
ATOM 589 N N . SER A 1 74 ? 20.094 -1.468 -19.905 1.00 59.62 74 SER A N 1
ATOM 590 C CA . SER A 1 74 ? 21.470 -1.041 -19.664 1.00 59.62 74 SER A CA 1
ATOM 591 C C . SER A 1 74 ? 21.691 0.393 -20.144 1.00 59.62 74 SER A C 1
ATOM 593 O O . SER A 1 74 ? 21.293 0.753 -21.254 1.00 59.62 74 SER A O 1
ATOM 595 N N . ASP A 1 75 ? 22.462 1.166 -19.379 1.00 59.03 75 ASP A N 1
ATOM 596 C CA . ASP A 1 75 ? 22.997 2.478 -19.779 1.00 59.03 75 ASP A CA 1
ATOM 597 C C . ASP A 1 75 ? 24.030 2.376 -20.931 1.00 59.03 75 ASP A C 1
ATOM 599 O O . ASP A 1 75 ? 24.747 3.329 -21.225 1.00 59.03 75 ASP A O 1
ATOM 603 N N . LYS A 1 76 ? 24.099 1.237 -21.639 1.00 51.09 76 LYS A N 1
ATOM 604 C CA . LYS A 1 76 ? 24.976 0.979 -22.797 1.00 51.09 76 LYS A CA 1
ATOM 605 C C . LYS A 1 76 ? 24.259 0.908 -24.163 1.00 51.09 76 LYS A C 1
ATOM 607 O O . LYS A 1 76 ? 24.909 0.615 -25.160 1.00 51.09 76 LYS A O 1
ATOM 612 N N . GLY A 1 77 ? 22.945 1.142 -24.222 1.00 54.16 77 GLY A N 1
ATOM 613 C CA . GLY A 1 77 ? 22.179 1.302 -25.472 1.00 54.16 77 GLY A CA 1
ATOM 614 C C . GLY A 1 77 ? 22.457 2.606 -26.258 1.00 54.16 77 GLY A C 1
ATOM 615 O O . GLY A 1 77 ? 23.272 3.430 -25.847 1.00 54.16 77 GLY A O 1
ATOM 616 N N . PRO A 1 78 ? 21.802 2.819 -27.414 1.00 52.91 78 PRO A N 1
ATOM 617 C CA . PRO A 1 78 ? 21.965 4.041 -28.204 1.00 52.91 78 PRO A CA 1
ATOM 618 C C . PRO A 1 78 ? 21.512 5.288 -27.420 1.00 52.91 78 PRO A C 1
ATOM 620 O O . PRO A 1 78 ? 20.433 5.313 -26.831 1.00 52.91 78 PRO A O 1
ATOM 623 N N . LYS A 1 79 ? 22.357 6.331 -27.423 1.00 53.66 79 LYS A N 1
ATOM 624 C CA . LYS A 1 79 ? 22.309 7.525 -26.546 1.00 53.66 79 LYS A CA 1
ATOM 625 C C . LYS A 1 79 ? 20.996 8.323 -26.555 1.00 53.66 79 LYS A C 1
ATOM 627 O O . LYS A 1 79 ? 20.775 9.133 -25.662 1.00 53.66 79 LYS A O 1
ATOM 632 N N . THR A 1 80 ? 20.129 8.124 -27.542 1.00 50.19 80 THR A N 1
ATOM 633 C CA . THR A 1 80 ? 18.921 8.929 -27.773 1.00 50.19 80 THR A CA 1
ATOM 634 C C . THR A 1 80 ? 17.722 8.574 -26.886 1.00 50.19 80 THR A C 1
ATOM 636 O O . THR A 1 80 ? 16.778 9.356 -26.846 1.00 50.19 80 THR A O 1
ATOM 639 N N . GLN A 1 81 ? 17.744 7.462 -26.137 1.00 52.34 81 GLN A N 1
ATOM 640 C CA . GLN A 1 81 ? 16.647 7.077 -25.221 1.00 52.34 81 GLN A CA 1
ATOM 641 C C . GLN A 1 81 ? 17.117 6.635 -23.819 1.00 52.34 81 GLN A C 1
ATOM 643 O O . GLN A 1 81 ? 16.364 6.045 -23.043 1.00 52.34 81 GLN A O 1
ATOM 648 N N . GLN A 1 82 ? 18.369 6.918 -23.456 1.00 55.69 82 GLN A N 1
ATOM 649 C CA . GLN A 1 82 ? 18.944 6.441 -22.198 1.00 55.69 82 GLN A CA 1
ATOM 650 C C . GLN A 1 82 ? 18.568 7.337 -21.018 1.00 55.69 82 GLN A C 1
ATOM 652 O O . GLN A 1 82 ? 19.218 8.342 -20.744 1.00 55.69 82 GLN A O 1
ATOM 657 N N . GLN A 1 83 ? 17.546 6.940 -20.268 1.00 62.69 83 GLN A N 1
ATOM 658 C CA . GLN A 1 83 ? 17.414 7.371 -18.877 1.00 62.69 83 GLN A CA 1
ATOM 659 C C . GLN A 1 83 ? 18.209 6.413 -17.995 1.00 62.69 83 GLN A C 1
ATOM 661 O O . GLN A 1 83 ? 18.051 5.200 -18.121 1.00 62.69 83 GLN A O 1
ATOM 666 N N . SER A 1 84 ? 19.046 6.942 -17.100 1.00 76.06 84 SER A N 1
ATOM 667 C CA . SER A 1 84 ? 19.800 6.098 -16.170 1.00 76.06 84 SER A CA 1
ATOM 668 C C . SER A 1 84 ? 18.861 5.299 -15.263 1.00 76.06 84 SER A C 1
ATOM 670 O O . SER A 1 84 ? 17.737 5.728 -14.972 1.00 76.06 84 SER A O 1
ATOM 672 N N . LEU A 1 85 ? 19.328 4.155 -14.754 1.00 78.88 85 LEU A N 1
ATOM 673 C CA . LEU A 1 85 ? 18.593 3.370 -13.750 1.00 78.88 85 LEU A CA 1
ATOM 674 C C . LEU A 1 85 ? 18.137 4.231 -12.557 1.00 78.88 85 LEU A C 1
ATOM 676 O O . LEU A 1 85 ? 17.040 4.034 -12.034 1.00 78.88 85 LEU A O 1
ATOM 680 N N . THR A 1 86 ? 18.950 5.213 -12.159 1.00 82.31 86 THR A N 1
ATOM 681 C CA . THR A 1 86 ? 18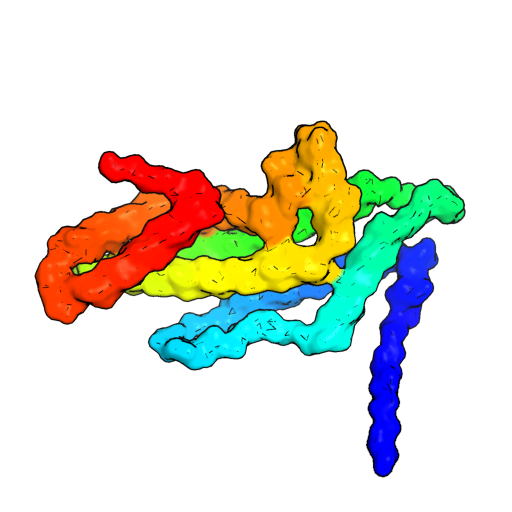.607 6.180 -11.111 1.00 82.31 86 THR A CA 1
ATOM 682 C C . THR A 1 86 ? 17.315 6.922 -11.448 1.00 82.31 86 THR A C 1
ATOM 684 O O . THR A 1 86 ? 16.370 6.845 -10.667 1.00 82.31 86 THR A O 1
ATOM 687 N N . VAL A 1 87 ? 17.244 7.547 -12.630 1.00 86.19 87 VAL A N 1
ATOM 688 C CA . VAL A 1 87 ? 16.078 8.329 -13.081 1.00 86.19 87 VAL A CA 1
ATOM 689 C C . VAL A 1 87 ? 14.847 7.439 -13.240 1.00 86.19 87 VAL A C 1
ATOM 691 O O . VAL A 1 87 ? 13.775 7.756 -12.728 1.00 86.19 87 VAL A O 1
ATOM 694 N N . ARG A 1 88 ? 14.987 6.284 -13.902 1.00 88.69 88 ARG A N 1
ATOM 695 C CA . ARG A 1 88 ? 13.858 5.369 -14.131 1.00 88.69 88 ARG A CA 1
ATOM 696 C C . ARG A 1 88 ? 13.257 4.850 -12.831 1.00 88.69 88 ARG A C 1
ATOM 698 O O . ARG A 1 88 ? 12.035 4.810 -12.693 1.00 88.69 88 ARG A O 1
ATOM 705 N N . GLY A 1 89 ? 14.103 4.453 -11.883 1.00 91.19 89 GLY A N 1
ATOM 706 C CA . GLY A 1 89 ? 13.628 3.974 -10.593 1.00 91.19 89 GLY A CA 1
ATOM 707 C C . GLY A 1 89 ? 13.009 5.081 -9.739 1.00 91.19 89 GLY A C 1
ATOM 708 O O . GLY A 1 89 ? 12.044 4.801 -9.034 1.00 91.19 89 GLY A O 1
ATOM 709 N N . GLU A 1 90 ? 13.478 6.326 -9.862 1.00 93.62 90 GLU A N 1
ATOM 710 C CA . GLU A 1 90 ? 12.874 7.481 -9.186 1.00 93.62 90 GLU A CA 1
ATOM 711 C C . GLU A 1 90 ? 11.471 7.778 -9.728 1.00 93.62 90 GLU A C 1
ATOM 713 O O . GLU A 1 90 ? 10.545 8.023 -8.957 1.00 93.62 90 GLU A O 1
ATOM 718 N N . ILE A 1 91 ? 11.276 7.679 -11.047 1.00 94.50 91 ILE A N 1
ATOM 719 C CA . ILE A 1 91 ? 9.952 7.831 -11.665 1.00 94.50 91 ILE A CA 1
ATOM 720 C C . ILE A 1 91 ? 8.971 6.786 -11.114 1.00 94.50 91 ILE A C 1
ATOM 722 O O . ILE A 1 91 ? 7.836 7.135 -10.781 1.00 94.50 91 ILE A O 1
ATOM 726 N N . LEU A 1 92 ? 9.398 5.522 -10.986 1.00 95.69 92 LEU A N 1
ATOM 727 C CA . LEU A 1 92 ? 8.571 4.470 -10.383 1.00 95.69 92 LEU A CA 1
ATOM 728 C C . LEU A 1 92 ? 8.290 4.743 -8.901 1.00 95.69 92 LEU A C 1
ATOM 730 O O . LEU A 1 92 ? 7.153 4.576 -8.469 1.00 95.69 92 LEU A O 1
ATOM 734 N N . PHE A 1 93 ? 9.288 5.209 -8.143 1.00 96.88 93 PHE A N 1
ATOM 735 C CA . PHE A 1 93 ? 9.126 5.567 -6.732 1.00 96.88 93 PHE A CA 1
ATOM 736 C C . PHE A 1 93 ? 8.073 6.658 -6.536 1.00 96.88 93 PHE A C 1
ATOM 738 O O . PHE A 1 93 ? 7.187 6.524 -5.691 1.00 96.88 93 PHE A O 1
ATOM 745 N N . ARG A 1 94 ? 8.153 7.725 -7.340 1.00 97.56 94 ARG A N 1
ATOM 746 C CA . ARG A 1 94 ? 7.218 8.853 -7.293 1.00 97.56 94 ARG A CA 1
ATOM 747 C C . ARG A 1 94 ? 5.809 8.427 -7.684 1.00 97.56 94 ARG A C 1
ATOM 749 O O . ARG A 1 94 ? 4.865 8.794 -6.992 1.00 97.56 94 ARG A O 1
ATOM 756 N N . HIS A 1 95 ? 5.674 7.644 -8.757 1.00 97.88 95 HIS A N 1
ATOM 757 C CA . HIS A 1 95 ? 4.371 7.143 -9.206 1.00 97.88 95 HIS A CA 1
ATOM 758 C C . HIS A 1 95 ? 3.725 6.251 -8.149 1.00 97.88 95 HIS A C 1
ATOM 760 O O . HIS A 1 95 ? 2.593 6.492 -7.752 1.00 97.88 95 HIS A O 1
ATOM 766 N N . LEU A 1 96 ? 4.466 5.265 -7.639 1.00 98.31 96 LEU A N 1
ATOM 767 C CA . LEU A 1 96 ? 3.958 4.365 -6.611 1.00 98.31 96 LEU A CA 1
ATOM 768 C C . LEU A 1 96 ? 3.562 5.124 -5.339 1.00 98.31 96 LEU A C 1
ATOM 770 O O . LEU A 1 96 ? 2.484 4.887 -4.809 1.00 98.31 96 LEU A O 1
ATOM 774 N N . SER A 1 97 ? 4.402 6.055 -4.876 1.00 98.31 97 SER A N 1
ATOM 775 C CA . SER A 1 97 ? 4.086 6.890 -3.710 1.00 98.31 97 SER A CA 1
ATOM 776 C C . SER A 1 97 ? 2.775 7.658 -3.894 1.00 98.31 97 SER A C 1
ATOM 778 O O . SER A 1 97 ? 1.975 7.721 -2.969 1.00 98.31 97 SER A O 1
ATOM 780 N N . ALA A 1 98 ? 2.536 8.219 -5.085 1.00 98.44 98 ALA A N 1
ATOM 781 C CA . ALA A 1 98 ? 1.307 8.953 -5.380 1.00 98.44 98 ALA A CA 1
ATOM 782 C C . ALA A 1 98 ? 0.063 8.047 -5.360 1.00 98.44 98 ALA A C 1
ATOM 784 O O . ALA A 1 98 ? -0.963 8.434 -4.809 1.00 98.44 98 ALA A O 1
ATOM 785 N N . GLU A 1 99 ? 0.156 6.835 -5.912 1.00 98.31 99 GLU A N 1
ATOM 786 C CA . GLU A 1 99 ? -0.955 5.873 -5.905 1.00 98.31 99 GLU A CA 1
ATOM 787 C C . GLU A 1 99 ? -1.275 5.360 -4.493 1.00 98.31 99 GLU A C 1
ATOM 789 O O . GLU A 1 99 ? -2.446 5.270 -4.127 1.00 98.31 99 GLU A O 1
ATOM 794 N N . ILE A 1 100 ? -0.250 5.094 -3.668 1.00 98.38 100 ILE A N 1
ATOM 795 C CA . ILE A 1 100 ? -0.454 4.716 -2.260 1.00 98.38 100 ILE A CA 1
ATOM 796 C C . ILE A 1 100 ? -1.140 5.858 -1.505 1.00 98.38 100 ILE A C 1
ATOM 798 O O . ILE A 1 100 ? -2.103 5.600 -0.790 1.00 98.38 100 ILE A O 1
ATOM 802 N N . ARG A 1 101 ? -0.681 7.108 -1.673 1.00 98.19 101 ARG A N 1
ATOM 803 C CA . ARG A 1 101 ? -1.287 8.274 -1.007 1.00 98.19 101 ARG A CA 1
ATOM 804 C C . ARG A 1 101 ? -2.753 8.431 -1.368 1.00 98.19 101 ARG A C 1
ATOM 806 O O . ARG A 1 101 ? -3.591 8.428 -0.479 1.00 98.19 101 ARG A O 1
ATOM 813 N N . ARG A 1 102 ? -3.072 8.427 -2.664 1.00 97.38 102 ARG A N 1
ATOM 814 C CA . ARG A 1 102 ? -4.455 8.514 -3.150 1.00 97.38 102 ARG A CA 1
ATOM 815 C C . ARG A 1 102 ? -5.345 7.408 -2.575 1.00 97.38 102 ARG A C 1
ATOM 817 O O . ARG A 1 102 ? -6.501 7.651 -2.236 1.00 97.38 102 ARG A O 1
ATOM 824 N N . TYR A 1 103 ? -4.824 6.184 -2.483 1.00 96.88 103 TYR A N 1
ATOM 8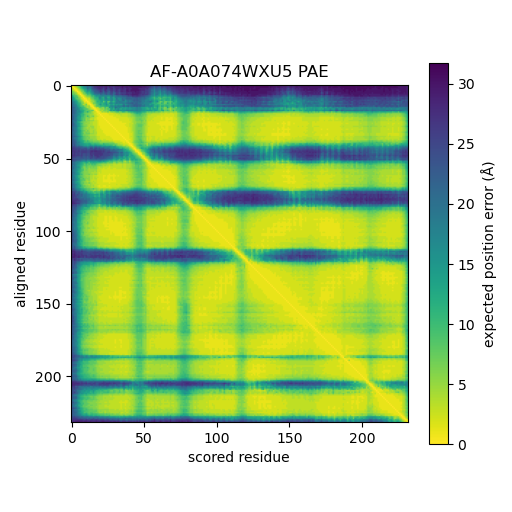25 C CA . TYR A 1 103 ? -5.530 5.082 -1.833 1.00 96.88 103 TYR A CA 1
ATOM 826 C C . TYR A 1 103 ? -5.751 5.359 -0.341 1.00 96.88 103 TYR A C 1
ATOM 828 O O . TYR A 1 103 ? -6.868 5.213 0.147 1.00 96.88 103 TYR A O 1
ATOM 836 N N . CYS A 1 104 ? -4.712 5.775 0.382 1.00 96.88 104 CYS A N 1
ATOM 837 C CA . CYS A 1 104 ? -4.793 6.050 1.812 1.00 96.88 104 CYS A CA 1
ATOM 838 C C . CYS A 1 104 ? -5.730 7.220 2.143 1.00 96.88 104 CYS A C 1
ATOM 840 O O . CYS A 1 104 ? -6.497 7.099 3.090 1.00 96.88 104 CYS A O 1
ATOM 842 N N . GLU A 1 105 ? -5.735 8.293 1.350 1.00 94.69 105 GLU A N 1
ATOM 843 C CA . GLU A 1 105 ? -6.670 9.419 1.484 1.00 94.69 105 GLU A CA 1
ATOM 844 C C . GLU A 1 105 ? -8.126 8.935 1.420 1.00 94.69 105 GLU A C 1
ATOM 846 O O . GLU A 1 105 ? -8.920 9.212 2.317 1.00 94.69 105 GLU A O 1
ATOM 851 N N . TYR A 1 106 ? -8.459 8.125 0.409 1.00 93.19 106 TYR A N 1
ATOM 852 C CA . TYR A 1 106 ? -9.794 7.533 0.286 1.00 93.19 106 TYR A CA 1
ATOM 853 C C . TYR A 1 106 ? -10.146 6.652 1.493 1.00 93.19 106 TYR A C 1
ATOM 855 O O . TYR A 1 106 ? -11.269 6.675 2.000 1.00 93.19 106 TYR A O 1
ATOM 863 N N . ILE A 1 107 ? -9.190 5.843 1.953 1.00 93.00 107 ILE A N 1
ATOM 864 C CA . ILE A 1 107 ? -9.394 4.942 3.088 1.00 93.00 107 ILE A CA 1
ATOM 865 C C . ILE A 1 107 ? -9.571 5.712 4.397 1.00 93.00 107 ILE A C 1
ATOM 867 O O . ILE A 1 107 ? -10.428 5.329 5.189 1.00 93.00 107 ILE A O 1
ATOM 871 N N . ARG A 1 108 ? -8.827 6.800 4.617 1.00 93.62 108 ARG A N 1
ATOM 872 C CA . ARG A 1 108 ? -9.010 7.684 5.773 1.00 93.62 108 ARG A CA 1
ATOM 873 C C . ARG A 1 108 ? -10.450 8.184 5.830 1.00 93.62 108 ARG A C 1
ATOM 875 O O . ARG A 1 108 ? -11.117 8.003 6.846 1.00 93.62 108 ARG A O 1
ATOM 882 N N . ASP A 1 109 ? -10.942 8.746 4.729 1.00 91.06 109 ASP A N 1
ATOM 883 C CA . ASP A 1 109 ? -12.299 9.290 4.666 1.00 91.06 109 ASP A CA 1
ATOM 884 C C . ASP A 1 109 ? -13.344 8.185 4.916 1.00 91.06 109 ASP A C 1
ATOM 886 O O . ASP A 1 109 ? -14.328 8.388 5.629 1.00 91.06 109 ASP A O 1
ATOM 890 N N . ARG A 1 110 ? -13.101 6.966 4.415 1.00 88.19 110 ARG A N 1
ATOM 891 C CA . ARG A 1 110 ? -13.954 5.794 4.673 1.00 88.19 110 ARG A CA 1
ATOM 892 C C . ARG A 1 110 ? -13.970 5.369 6.146 1.00 88.19 110 ARG A C 1
ATOM 894 O O . ARG A 1 110 ? -15.033 5.009 6.643 1.00 88.19 110 ARG A O 1
ATOM 901 N N . ILE A 1 111 ? -12.828 5.382 6.835 1.00 90.25 111 ILE A N 1
ATOM 902 C CA . ILE A 1 111 ? -12.733 4.969 8.246 1.00 90.25 111 ILE A CA 1
ATOM 903 C C . ILE A 1 111 ? -13.444 5.984 9.150 1.00 90.25 111 ILE A C 1
ATOM 905 O O . ILE A 1 111 ? -14.246 5.592 9.998 1.00 90.25 111 ILE A O 1
ATOM 909 N N . PHE A 1 112 ? -13.180 7.277 8.948 1.00 88.38 112 PHE A N 1
ATOM 910 C CA . PHE A 1 112 ? -13.551 8.320 9.910 1.00 88.38 112 PHE A CA 1
ATOM 911 C C . PHE A 1 112 ? -14.840 9.085 9.560 1.00 88.38 112 PHE A C 1
ATOM 913 O O . PHE A 1 112 ? -15.388 9.786 10.406 1.00 88.38 112 PHE A O 1
ATOM 920 N N . SER A 1 113 ? -15.426 8.883 8.372 1.00 84.19 113 SER A N 1
ATOM 921 C CA . SER A 1 113 ? -16.773 9.407 8.045 1.00 84.19 113 SER A CA 1
ATOM 922 C C . SER A 1 113 ? -17.896 8.811 8.901 1.00 84.19 113 SER A C 1
ATOM 924 O O . SER A 1 113 ? -18.985 9.372 8.990 1.00 84.19 113 SER A O 1
ATOM 926 N N . VAL A 1 114 ? -17.646 7.679 9.561 1.00 69.75 114 VAL A N 1
ATOM 927 C CA . VAL A 1 114 ? -18.606 7.029 10.464 1.00 69.75 114 VAL A CA 1
ATOM 928 C C . VAL A 1 114 ? -18.677 7.715 11.834 1.00 69.75 114 VAL A C 1
ATOM 930 O O . VAL A 1 114 ? -19.673 7.567 12.542 1.00 69.75 114 VAL A O 1
ATOM 933 N N . GLY A 1 115 ? -17.652 8.493 12.194 1.00 56.44 115 GLY A N 1
ATOM 934 C CA . GLY A 1 115 ? -17.556 9.212 13.464 1.00 56.44 115 GLY A CA 1
ATOM 935 C C . GLY A 1 115 ? -18.541 10.378 13.621 1.00 56.44 115 GLY A C 1
ATOM 936 O O . GLY A 1 115 ? -18.674 10.909 14.713 1.00 56.44 115 GLY A O 1
ATOM 937 N N . SER A 1 116 ? -19.242 10.780 12.557 1.00 56.00 116 SER A N 1
ATOM 938 C CA . SER A 1 116 ? -20.018 12.032 12.521 1.00 56.00 116 SER A CA 1
ATOM 939 C C . SER A 1 116 ? -21.487 11.913 12.949 1.00 56.00 116 SER A C 1
ATOM 941 O O . SER A 1 116 ? -22.186 12.922 12.969 1.00 56.00 116 SER A O 1
ATOM 943 N N . ASN A 1 117 ? -21.983 10.706 13.238 1.00 55.72 117 ASN A N 1
ATOM 944 C CA . ASN A 1 117 ? -23.384 10.502 13.616 1.00 55.72 117 ASN A CA 1
ATOM 945 C C . ASN A 1 117 ? -23.531 10.477 15.146 1.00 55.72 117 ASN A C 1
ATOM 947 O O . ASN A 1 117 ? -23.340 9.427 15.758 1.00 55.72 117 ASN A O 1
ATOM 951 N N . ASP A 1 118 ? -23.932 11.614 15.722 1.00 55.16 118 ASP A N 1
ATOM 952 C CA . ASP A 1 118 ? -24.147 11.880 17.164 1.00 55.16 118 ASP A CA 1
ATOM 953 C C . ASP A 1 118 ? -25.178 10.967 17.873 1.00 55.16 118 ASP A C 1
ATOM 955 O O . ASP A 1 118 ? -25.399 11.083 19.075 1.00 55.16 118 ASP A O 1
ATOM 959 N N . GLU A 1 119 ? -25.840 10.051 17.160 1.00 57.78 119 GLU A N 1
ATOM 960 C CA . GLU A 1 119 ? -26.936 9.232 17.705 1.00 57.78 119 GLU A CA 1
ATOM 961 C C . GLU A 1 119 ? -26.5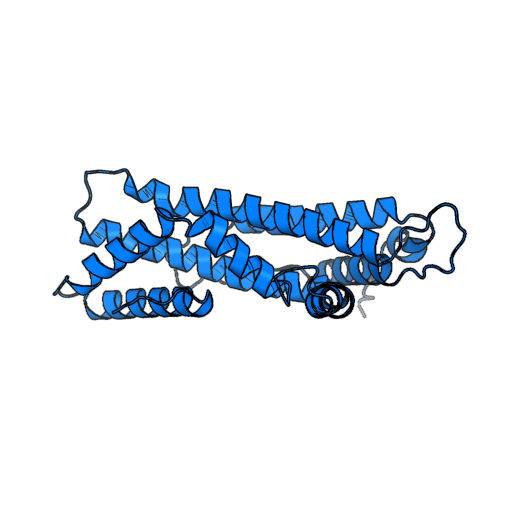12 7.829 18.187 1.00 57.78 119 GLU A C 1
ATOM 963 O O . GLU A 1 119 ? -27.349 7.068 18.679 1.00 57.78 119 GLU A O 1
ATOM 968 N N . MET A 1 120 ? -25.239 7.434 18.046 1.00 62.41 120 MET A N 1
ATOM 969 C CA . MET A 1 120 ? -24.775 6.107 18.479 1.00 62.41 120 MET A CA 1
ATOM 970 C C . MET A 1 120 ? -24.207 6.114 19.901 1.00 62.41 120 MET A C 1
ATOM 972 O O . MET A 1 120 ? -23.450 6.995 20.275 1.00 62.41 120 MET A O 1
ATOM 976 N N . VAL A 1 121 ? -24.503 5.061 20.673 1.00 71.69 121 VAL A N 1
ATOM 977 C CA . VAL A 1 121 ? -23.840 4.798 21.962 1.00 71.69 121 VAL A CA 1
ATOM 978 C C . VAL A 1 121 ? -22.331 4.651 21.731 1.00 71.69 121 VAL A C 1
ATOM 980 O O . VAL A 1 121 ? -21.936 3.835 20.893 1.00 71.69 121 VAL A O 1
ATOM 983 N N . ASP A 1 122 ? -21.504 5.357 22.509 1.00 77.56 122 ASP A N 1
ATOM 984 C CA . ASP A 1 122 ? -20.036 5.437 22.371 1.00 77.56 122 ASP A CA 1
ATOM 985 C C . ASP A 1 122 ? -19.366 4.081 22.085 1.00 77.56 122 ASP A C 1
ATOM 987 O O . ASP A 1 122 ? -18.513 3.950 21.207 1.00 77.56 122 ASP A O 1
ATOM 991 N N . GLY A 1 123 ? -19.791 3.015 22.774 1.00 81.25 123 GLY A N 1
ATOM 992 C CA . GLY A 1 123 ? -19.249 1.666 22.583 1.00 81.25 123 GLY A CA 1
ATOM 993 C C . GLY A 1 123 ? -19.578 1.007 21.239 1.00 81.25 123 GLY A C 1
ATOM 994 O O . GLY A 1 123 ? -18.797 0.196 20.733 1.00 81.25 123 GLY A O 1
ATOM 995 N N . VAL A 1 124 ? -20.727 1.329 20.646 1.00 84.12 124 VAL A N 1
ATOM 996 C CA . VAL A 1 124 ? -21.126 0.844 19.316 1.00 84.12 124 VAL A CA 1
ATOM 997 C C . VAL A 1 124 ? -20.334 1.580 18.242 1.00 84.12 124 VAL A C 1
ATOM 999 O O . VAL A 1 124 ? -19.807 0.943 17.327 1.00 84.12 124 VAL A O 1
ATOM 1002 N N . GLN A 1 125 ? -20.190 2.897 18.391 1.00 86.88 125 GLN A N 1
ATOM 1003 C CA . GLN A 1 125 ? -19.415 3.732 17.481 1.00 86.88 125 GLN A CA 1
ATOM 1004 C C . GLN A 1 125 ? -17.931 3.346 17.493 1.00 86.88 125 GLN A C 1
ATOM 1006 O O . GLN A 1 125 ? -17.376 3.044 16.436 1.00 86.88 125 GLN A O 1
ATOM 1011 N N . ALA A 1 126 ? -17.321 3.232 18.678 1.00 89.19 126 ALA A N 1
ATOM 1012 C CA . ALA A 1 126 ? -15.932 2.805 18.841 1.00 89.19 126 ALA A CA 1
ATOM 1013 C C . ALA A 1 126 ? -15.671 1.442 18.182 1.00 89.19 126 ALA A C 1
ATOM 1015 O O . ALA A 1 126 ? -14.724 1.274 17.413 1.00 89.19 126 ALA A O 1
ATOM 1016 N N . ARG A 1 127 ? -16.564 0.466 18.398 1.00 89.88 127 ARG A N 1
ATOM 1017 C CA . ARG A 1 127 ? -16.473 -0.848 17.744 1.00 89.88 127 ARG A CA 1
ATOM 1018 C C . ARG A 1 127 ? -16.534 -0.732 16.226 1.00 89.88 127 ARG A C 1
ATOM 1020 O O . ARG A 1 127 ? -15.766 -1.401 15.540 1.00 89.88 127 ARG A O 1
ATOM 1027 N N . LYS A 1 128 ? -17.446 0.085 15.701 1.00 88.94 128 LYS A N 1
ATOM 1028 C CA . LYS A 1 128 ? -17.624 0.263 14.258 1.00 88.94 128 LYS A CA 1
ATOM 1029 C C . LYS A 1 128 ? -16.385 0.890 13.616 1.00 88.94 128 LYS A C 1
ATOM 1031 O O . LYS A 1 128 ? -15.911 0.358 12.615 1.00 88.94 128 LYS A O 1
ATOM 1036 N N . VAL A 1 129 ? -15.821 1.937 14.223 1.00 90.94 129 VAL A N 1
ATOM 1037 C CA . VAL A 1 129 ? -14.568 2.567 13.769 1.00 90.94 129 VAL A CA 1
ATOM 1038 C C . VAL A 1 129 ? -13.436 1.540 13.728 1.00 90.94 129 VAL A C 1
ATOM 1040 O O . VAL A 1 129 ? -12.809 1.364 12.684 1.00 90.94 129 VAL A O 1
ATOM 1043 N N . LEU A 1 130 ? -13.219 0.787 14.814 1.00 92.56 130 LEU A N 1
ATOM 1044 C CA . LEU A 1 130 ? -12.135 -0.199 14.869 1.00 92.56 130 LEU A CA 1
ATOM 1045 C C . LEU A 1 130 ? -12.329 -1.366 13.891 1.00 92.56 130 LEU A C 1
ATOM 1047 O O . LEU A 1 130 ? -11.355 -1.817 13.289 1.00 92.56 130 LEU A O 1
ATOM 1051 N N . LYS A 1 131 ? -13.565 -1.836 13.675 1.00 91.56 131 LYS A N 1
ATOM 1052 C CA . LYS A 1 131 ? -13.862 -2.852 12.651 1.00 91.56 131 LYS A CA 1
ATOM 1053 C C . LYS A 1 131 ? -13.507 -2.364 11.246 1.00 91.56 131 LYS A C 1
ATOM 1055 O O . LYS A 1 131 ? -12.828 -3.074 10.505 1.00 91.56 131 LYS A O 1
ATOM 1060 N N . ILE A 1 132 ? -13.950 -1.158 10.884 1.00 90.81 132 ILE A N 1
ATOM 1061 C CA . ILE A 1 132 ? -13.690 -0.584 9.556 1.00 90.81 132 ILE A CA 1
ATOM 1062 C C . ILE A 1 132 ? -12.191 -0.352 9.376 1.00 90.81 132 ILE A C 1
ATOM 1064 O O . ILE A 1 132 ? -11.635 -0.737 8.345 1.00 90.81 132 ILE A O 1
ATOM 1068 N N . TYR A 1 133 ? -11.524 0.198 10.394 1.00 93.94 133 TYR A N 1
ATOM 1069 C CA . TYR A 1 133 ? -10.075 0.358 10.409 1.00 93.94 133 TYR A CA 1
ATOM 1070 C C . TYR A 1 133 ? -9.360 -0.977 10.160 1.00 93.94 133 TYR A C 1
ATOM 1072 O O . TYR A 1 133 ? -8.531 -1.060 9.253 1.00 93.94 133 TYR A O 1
ATOM 1080 N N . MET A 1 134 ? -9.712 -2.041 10.890 1.00 93.56 134 MET A N 1
ATOM 1081 C CA . MET A 1 134 ? -9.062 -3.347 10.746 1.00 93.56 134 MET A CA 1
ATOM 1082 C C . MET A 1 134 ? -9.329 -4.003 9.392 1.00 93.56 134 MET A C 1
ATOM 1084 O O . MET A 1 134 ? -8.403 -4.555 8.794 1.00 93.56 134 MET A O 1
ATOM 1088 N N . SER A 1 135 ? -10.549 -3.895 8.863 1.00 90.75 135 SER A N 1
ATOM 1089 C CA . SER A 1 135 ? -10.868 -4.364 7.510 1.00 90.75 135 SER A CA 1
ATOM 1090 C C . SER A 1 135 ? -10.036 -3.625 6.451 1.00 90.75 135 SER A C 1
ATOM 1092 O O . SER A 1 135 ? -9.394 -4.236 5.586 1.00 90.75 135 SER A O 1
ATOM 1094 N N . CYS A 1 136 ? -9.951 -2.295 6.551 1.00 92.06 136 CYS A N 1
ATOM 1095 C CA . CYS A 1 136 ? -9.131 -1.477 5.659 1.00 92.06 136 CYS A CA 1
ATOM 1096 C C . CYS A 1 136 ? -7.637 -1.808 5.771 1.00 92.06 136 CYS A C 1
ATOM 1098 O O . CYS A 1 136 ? -6.977 -1.995 4.746 1.00 92.06 136 CYS A O 1
ATOM 1100 N N . TYR A 1 137 ? -7.113 -1.941 6.991 1.00 94.06 137 TYR A N 1
ATOM 1101 C CA . TYR A 1 137 ? -5.710 -2.267 7.240 1.00 94.06 137 TYR A CA 1
ATOM 1102 C C . TYR A 1 137 ? -5.340 -3.675 6.751 1.00 94.06 137 TYR A C 1
ATOM 1104 O O . TYR A 1 137 ? -4.270 -3.880 6.170 1.00 94.06 137 TYR A O 1
ATOM 1112 N N . GLY A 1 138 ? -6.230 -4.654 6.930 1.00 91.94 138 GLY A N 1
ATOM 1113 C CA . GLY A 1 138 ? -6.043 -6.014 6.428 1.00 91.94 138 GLY A CA 1
ATOM 1114 C C . GLY A 1 138 ? -5.925 -6.051 4.902 1.00 91.94 138 GLY A C 1
ATOM 1115 O O . GLY A 1 138 ? -4.982 -6.638 4.361 1.00 91.94 138 GLY A O 1
ATOM 1116 N N . ARG A 1 139 ? -6.829 -5.360 4.193 1.00 90.69 139 ARG A N 1
ATOM 1117 C CA . ARG A 1 139 ? -6.769 -5.215 2.724 1.00 90.69 139 ARG A CA 1
ATOM 1118 C C . ARG A 1 139 ? -5.512 -4.481 2.273 1.00 90.69 139 ARG A C 1
ATOM 1120 O O . ARG A 1 139 ? -4.833 -4.936 1.355 1.00 90.69 139 ARG A O 1
ATOM 1127 N N . PHE A 1 140 ? -5.167 -3.396 2.957 1.00 94.19 140 PHE A N 1
ATOM 1128 C CA . PHE A 1 140 ? -3.954 -2.634 2.692 1.00 94.19 140 PHE A CA 1
ATOM 1129 C C . PHE A 1 140 ? -2.686 -3.483 2.840 1.00 94.19 140 PHE A C 1
ATOM 1131 O O . PHE A 1 140 ? -1.802 -3.433 1.987 1.00 94.19 140 PHE A O 1
ATOM 1138 N N . SER A 1 141 ? -2.619 -4.323 3.873 1.00 93.38 141 SER A N 1
ATOM 1139 C CA . SER A 1 141 ? -1.486 -5.221 4.109 1.00 93.38 141 SER A CA 1
ATOM 1140 C C . SER A 1 141 ? -1.331 -6.248 2.980 1.00 93.38 141 SER A C 1
ATOM 1142 O O . SER A 1 141 ? -0.222 -6.467 2.486 1.00 93.38 141 SER A O 1
ATOM 1144 N N . LYS A 1 142 ? -2.444 -6.833 2.507 1.00 92.44 142 LYS A N 1
ATOM 1145 C CA . LYS A 1 142 ? -2.458 -7.750 1.351 1.00 92.44 142 LYS A CA 1
ATOM 1146 C C . LYS A 1 142 ? -2.020 -7.040 0.060 1.00 92.44 142 LYS A C 1
ATOM 1148 O O . LYS A 1 142 ? -1.187 -7.568 -0.677 1.00 92.44 142 LYS A O 1
ATOM 1153 N N . LEU A 1 143 ? -2.536 -5.834 -0.189 1.00 94.81 143 LEU A N 1
ATOM 1154 C CA . LEU A 1 143 ? -2.177 -4.997 -1.338 1.00 94.81 143 LEU A CA 1
ATOM 1155 C C . LEU A 1 143 ? -0.684 -4.633 -1.337 1.00 94.81 143 LEU A C 1
ATOM 1157 O O . LEU A 1 143 ? -0.003 -4.819 -2.345 1.00 94.81 143 LEU A O 1
ATOM 1161 N N . SER A 1 144 ? -0.161 -4.193 -0.192 1.00 96.00 144 SER A N 1
ATOM 1162 C CA . SER A 1 144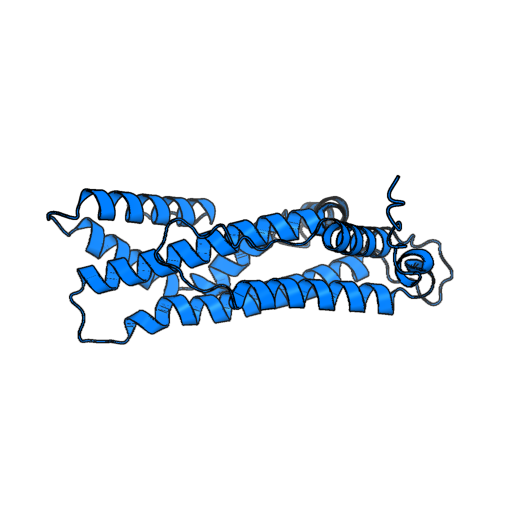 ? 1.255 -3.866 0.002 1.00 96.00 144 SER A CA 1
ATOM 1163 C C . SER A 1 144 ? 2.166 -5.047 -0.341 1.00 96.00 144 SER A C 1
ATOM 1165 O O . SER A 1 144 ? 3.141 -4.901 -1.087 1.00 96.00 144 SER A O 1
ATOM 1167 N N . LEU A 1 145 ? 1.812 -6.250 0.125 1.00 94.88 145 LEU A N 1
ATOM 1168 C CA . LEU A 1 145 ? 2.557 -7.470 -0.180 1.00 94.88 145 LEU A CA 1
ATOM 1169 C C . LEU A 1 145 ? 2.525 -7.810 -1.677 1.00 94.88 145 LEU A C 1
ATOM 1171 O O . LEU A 1 145 ? 3.566 -8.125 -2.259 1.00 94.88 145 LEU A O 1
ATOM 1175 N N . LEU A 1 146 ? 1.356 -7.719 -2.313 1.00 95.00 146 LEU A N 1
ATOM 1176 C CA . LEU A 1 146 ? 1.210 -7.962 -3.747 1.00 95.00 146 LEU A CA 1
ATOM 1177 C C . LEU A 1 146 ? 2.075 -7.002 -4.573 1.00 95.00 146 LEU A C 1
ATOM 1179 O O . LEU A 1 146 ? 2.841 -7.445 -5.429 1.00 95.00 146 LEU A O 1
ATOM 1183 N N . VAL A 1 147 ? 2.000 -5.699 -4.293 1.00 96.81 147 VAL A N 1
ATOM 1184 C CA . VAL A 1 147 ? 2.763 -4.676 -5.024 1.00 96.81 147 VAL A CA 1
ATOM 1185 C C . VAL A 1 147 ? 4.266 -4.844 -4.797 1.00 96.81 147 VAL A C 1
ATOM 1187 O O . VAL A 1 147 ? 5.045 -4.770 -5.748 1.00 96.81 147 VAL A O 1
ATOM 1190 N N . LYS A 1 148 ? 4.698 -5.161 -3.569 1.00 96.00 148 LYS A N 1
ATOM 1191 C CA . LYS A 1 148 ? 6.096 -5.519 -3.277 1.00 96.00 148 LYS A CA 1
ATOM 1192 C C . LYS A 1 148 ? 6.578 -6.695 -4.128 1.00 96.00 148 LYS A C 1
ATOM 1194 O O . LYS A 1 148 ? 7.714 -6.663 -4.605 1.00 96.00 148 LYS A O 1
ATOM 1199 N N . ASN A 1 149 ? 5.744 -7.718 -4.309 1.00 94.75 149 ASN A N 1
ATOM 1200 C CA . ASN A 1 149 ? 6.091 -8.903 -5.091 1.00 94.75 149 ASN A CA 1
ATOM 1201 C C . ASN A 1 149 ? 6.157 -8.590 -6.595 1.00 94.75 149 ASN A C 1
ATOM 1203 O O . ASN A 1 149 ? 7.163 -8.909 -7.235 1.00 94.75 149 ASN A O 1
ATOM 1207 N N . LEU A 1 150 ? 5.161 -7.870 -7.126 1.00 95.31 150 LEU A N 1
ATOM 1208 C CA . LEU A 1 150 ? 5.139 -7.380 -8.511 1.00 95.31 150 LEU A CA 1
ATOM 1209 C C . LEU A 1 150 ? 6.370 -6.531 -8.837 1.00 95.31 150 LEU A C 1
ATOM 1211 O O . LEU A 1 150 ? 6.979 -6.679 -9.893 1.00 95.31 150 LEU A O 1
ATOM 1215 N N . MET A 1 151 ? 6.778 -5.674 -7.903 1.00 95.06 151 MET A N 1
ATOM 1216 C CA . MET A 1 151 ? 7.929 -4.790 -8.069 1.00 95.06 151 MET A CA 1
ATOM 1217 C C . MET A 1 151 ? 9.224 -5.373 -7.488 1.00 95.06 151 MET A C 1
ATOM 1219 O O . MET A 1 151 ? 10.173 -4.637 -7.210 1.00 95.06 151 MET A O 1
ATOM 1223 N N . GLY A 1 152 ? 9.295 -6.694 -7.300 1.00 94.12 152 GLY A N 1
ATOM 1224 C CA . GLY A 1 152 ? 10.358 -7.346 -6.535 1.00 94.12 152 GLY A CA 1
ATOM 1225 C C . GLY A 1 152 ? 11.773 -7.065 -7.050 1.00 94.12 152 GLY A C 1
ATOM 1226 O O . GLY A 1 152 ? 12.689 -6.882 -6.246 1.00 94.12 152 GLY A O 1
ATOM 1227 N N . PHE A 1 153 ? 11.967 -6.986 -8.370 1.00 92.44 153 PHE A N 1
ATOM 1228 C CA . PHE A 1 153 ? 13.271 -6.639 -8.945 1.00 92.44 153 PHE A CA 1
ATOM 1229 C C . PHE A 1 153 ? 13.658 -5.184 -8.639 1.00 92.44 153 PHE A C 1
ATOM 1231 O O . PHE A 1 153 ? 14.731 -4.939 -8.084 1.00 92.44 153 PHE A O 1
ATOM 1238 N N . TRP A 1 154 ? 12.762 -4.230 -8.910 1.00 94.94 154 TRP A N 1
ATOM 1239 C CA . TRP A 1 154 ? 12.964 -2.812 -8.592 1.00 94.94 154 TRP A CA 1
ATOM 1240 C C . TRP A 1 154 ? 13.223 -2.585 -7.095 1.00 94.94 154 TRP A C 1
ATOM 1242 O O . TRP A 1 154 ? 14.156 -1.873 -6.722 1.00 94.94 154 TRP A O 1
ATOM 1252 N N . ASN A 1 155 ? 12.467 -3.263 -6.230 1.00 95.81 155 ASN A N 1
ATOM 1253 C CA . ASN A 1 155 ? 12.657 -3.223 -4.784 1.00 95.81 155 ASN A CA 1
ATOM 1254 C C . ASN A 1 155 ? 14.069 -3.686 -4.375 1.00 95.81 155 ASN A C 1
ATOM 1256 O O . ASN A 1 155 ? 14.734 -3.042 -3.565 1.00 95.81 155 ASN A O 1
ATOM 1260 N N . ARG A 1 156 ? 14.557 -4.796 -4.947 1.00 93.94 156 ARG A N 1
ATOM 1261 C CA . ARG A 1 156 ? 15.882 -5.340 -4.610 1.00 93.94 156 ARG A CA 1
ATOM 1262 C C . ARG A 1 156 ? 17.037 -4.492 -5.129 1.00 93.94 156 ARG A C 1
ATOM 1264 O O . ARG A 1 156 ? 18.015 -4.335 -4.406 1.00 93.94 156 ARG A O 1
ATOM 1271 N N . HIS A 1 157 ? 16.941 -3.989 -6.356 1.00 90.69 157 HIS A N 1
ATOM 1272 C CA . HIS A 1 157 ? 18.085 -3.388 -7.048 1.00 90.69 157 HIS A CA 1
ATOM 1273 C C . HIS A 1 157 ? 18.100 -1.863 -7.020 1.00 90.69 157 HIS A C 1
ATOM 1275 O O . HIS A 1 157 ? 19.177 -1.278 -7.058 1.00 90.69 157 HIS A O 1
ATOM 1281 N N . TRP A 1 158 ? 16.938 -1.214 -6.925 1.00 94.19 158 TRP A N 1
ATOM 1282 C CA . TRP A 1 158 ? 16.858 0.241 -6.852 1.00 94.19 158 TRP A CA 1
ATOM 1283 C C . TRP A 1 158 ? 16.521 0.715 -5.439 1.00 94.19 158 TRP A C 1
ATOM 1285 O O . TRP A 1 158 ? 17.334 1.418 -4.852 1.00 94.19 158 TRP A O 1
ATOM 1295 N N . VAL A 1 159 ? 15.399 0.286 -4.843 1.00 95.94 159 VAL A N 1
ATOM 1296 C CA . VAL A 1 159 ? 14.947 0.802 -3.526 1.00 95.94 159 VAL A CA 1
ATOM 1297 C C . VAL A 1 159 ? 15.995 0.549 -2.442 1.00 95.94 159 VAL A C 1
ATOM 1299 O O . VAL A 1 159 ? 16.484 1.490 -1.821 1.00 95.94 159 VAL A O 1
ATOM 1302 N N . ARG A 1 160 ? 16.429 -0.706 -2.267 1.00 94.56 160 ARG A N 1
ATOM 1303 C CA . ARG A 1 160 ? 17.466 -1.047 -1.274 1.00 94.56 160 ARG A CA 1
ATOM 1304 C C . ARG A 1 160 ? 18.790 -0.327 -1.518 1.00 94.56 160 ARG A C 1
ATOM 1306 O O . ARG A 1 160 ? 19.471 0.032 -0.562 1.00 94.56 160 ARG A O 1
ATOM 1313 N N . HIS A 1 161 ? 19.149 -0.106 -2.782 1.00 92.56 161 HIS A N 1
ATOM 1314 C CA . HIS A 1 161 ? 20.366 0.617 -3.134 1.00 92.56 161 HIS A CA 1
ATOM 1315 C C . HIS A 1 161 ? 20.262 2.105 -2.770 1.00 92.56 161 HIS A C 1
ATOM 1317 O O . HIS A 1 161 ? 21.160 2.632 -2.119 1.00 92.56 161 HIS A O 1
ATOM 1323 N N . GLN A 1 162 ? 19.154 2.774 -3.111 1.00 93.81 162 GLN A N 1
ATOM 1324 C CA . GLN A 1 162 ? 18.931 4.176 -2.738 1.00 93.81 162 GLN A CA 1
ATOM 1325 C C . GLN A 1 162 ? 18.868 4.366 -1.219 1.00 93.81 162 GLN A C 1
ATOM 1327 O O . GLN A 1 162 ? 19.408 5.344 -0.701 1.00 93.81 162 GLN A O 1
ATOM 1332 N N . TRP A 1 163 ? 18.256 3.423 -0.499 1.00 95.56 163 TRP A N 1
ATOM 1333 C CA . TRP A 1 163 ? 18.233 3.425 0.963 1.00 95.56 163 TRP A CA 1
ATOM 1334 C C . TRP A 1 163 ? 19.639 3.289 1.562 1.00 95.56 163 TRP A C 1
ATOM 1336 O O . TRP A 1 163 ? 20.008 4.067 2.438 1.00 95.56 163 TRP A O 1
ATOM 1346 N N . ALA A 1 164 ? 20.465 2.373 1.044 1.00 94.31 164 A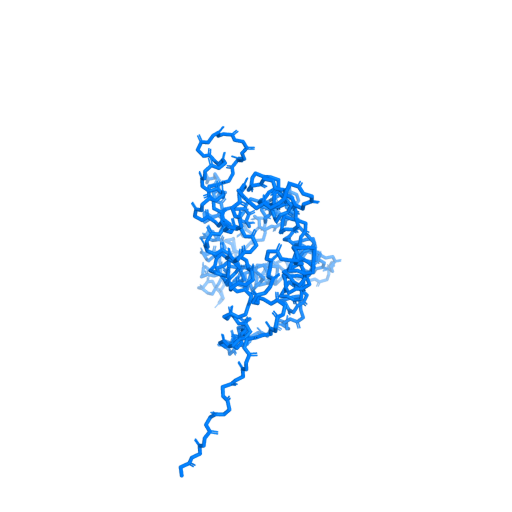LA A N 1
ATOM 1347 C CA . ALA A 1 164 ? 21.856 2.224 1.483 1.00 94.31 164 ALA A CA 1
ATOM 1348 C C . ALA A 1 164 ? 22.687 3.499 1.234 1.00 94.31 164 ALA A C 1
ATOM 1350 O O . ALA A 1 164 ? 23.551 3.845 2.037 1.00 94.31 164 ALA A O 1
ATOM 1351 N N . LEU A 1 165 ? 22.381 4.234 0.159 1.00 93.44 165 LEU A N 1
ATOM 1352 C CA . LEU A 1 165 ? 22.953 5.551 -0.138 1.00 93.44 165 LEU A CA 1
ATOM 1353 C C . LEU A 1 165 ? 22.326 6.703 0.670 1.00 93.44 165 LEU A C 1
ATOM 1355 O O . LEU A 1 165 ? 22.697 7.855 0.453 1.00 93.44 165 LEU A O 1
ATOM 1359 N N . ARG A 1 166 ? 21.377 6.421 1.575 1.00 94.31 166 ARG A N 1
ATOM 1360 C CA . ARG A 1 166 ? 20.618 7.405 2.372 1.00 94.31 166 ARG A CA 1
ATOM 1361 C C . ARG A 1 166 ? 19.865 8.445 1.532 1.00 94.31 166 ARG A C 1
ATOM 1363 O O . ARG A 1 166 ? 19.616 9.553 1.994 1.00 94.31 166 ARG A O 1
ATOM 1370 N N . LYS A 1 167 ? 19.497 8.094 0.297 1.00 92.62 167 LYS A N 1
ATOM 1371 C CA . LYS A 1 167 ? 18.747 8.970 -0.622 1.00 92.62 167 LYS A CA 1
ATOM 1372 C C . LYS A 1 167 ? 17.234 8.884 -0.440 1.00 92.62 167 LYS A C 1
ATOM 1374 O O . LYS A 1 167 ? 16.525 9.807 -0.819 1.00 92.62 167 LYS A O 1
ATOM 1379 N N . ILE A 1 168 ? 16.750 7.784 0.131 1.00 93.75 168 ILE A N 1
ATOM 1380 C CA . ILE A 1 168 ? 15.353 7.594 0.530 1.00 93.75 168 ILE A CA 1
ATOM 1381 C C . ILE A 1 168 ? 15.304 7.076 1.969 1.00 93.75 168 ILE A C 1
ATOM 1383 O O . ILE A 1 168 ? 16.230 6.400 2.420 1.00 93.75 168 ILE A O 1
ATOM 1387 N N . SER A 1 169 ? 14.217 7.372 2.680 1.00 92.50 169 SER A N 1
ATOM 1388 C CA . SER A 1 169 ? 14.009 6.986 4.085 1.00 92.50 169 SER A CA 1
ATOM 1389 C C . SER A 1 169 ? 13.539 5.539 4.270 1.00 92.50 169 SER A C 1
ATOM 1391 O O . SER A 1 169 ? 13.625 5.000 5.370 1.00 92.50 169 SER A O 1
ATOM 1393 N N . VAL A 1 170 ? 13.063 4.889 3.205 1.00 94.38 170 VAL A N 1
ATOM 1394 C CA . VAL A 1 170 ? 12.409 3.574 3.262 1.00 94.38 170 VAL A CA 1
ATOM 1395 C C . VAL A 1 170 ? 13.260 2.486 2.614 1.00 94.38 170 VAL A C 1
ATOM 1397 O O . VAL A 1 170 ? 13.788 2.655 1.518 1.00 94.38 170 VAL A O 1
ATOM 1400 N N . SER A 1 171 ? 13.382 1.342 3.288 1.00 94.00 171 SER A N 1
ATOM 1401 C CA . SER A 1 171 ? 14.244 0.226 2.866 1.00 94.00 171 SER A CA 1
ATOM 1402 C C . SER A 1 171 ? 13.557 -0.776 1.933 1.00 94.00 171 SER A C 1
ATOM 1404 O O . SER A 1 171 ? 14.212 -1.642 1.344 1.00 94.00 171 SER A O 1
ATOM 1406 N N . SER A 1 172 ? 12.233 -0.686 1.793 1.00 97.00 172 SER A N 1
ATOM 1407 C CA . SER A 1 172 ? 11.454 -1.553 0.919 1.00 97.00 172 SER A CA 1
ATOM 1408 C C . SER A 1 172 ? 10.142 -0.910 0.484 1.00 97.00 172 SER A C 1
ATOM 1410 O O . SER A 1 172 ? 9.672 0.053 1.087 1.00 97.00 172 SER A O 1
ATOM 1412 N N . VAL A 1 173 ? 9.523 -1.499 -0.537 1.00 97.25 173 VAL A N 1
ATOM 1413 C CA . VAL A 1 173 ? 8.166 -1.144 -0.972 1.00 97.25 173 VAL A CA 1
ATOM 1414 C C . VAL A 1 173 ? 7.145 -1.287 0.151 1.00 97.25 173 VAL A C 1
ATOM 1416 O O . VAL A 1 173 ? 6.283 -0.433 0.296 1.00 97.25 173 VAL A O 1
ATOM 1419 N N . GLU A 1 174 ? 7.241 -2.324 0.974 1.00 96.38 174 GLU A N 1
ATOM 1420 C CA . GLU A 1 174 ? 6.309 -2.514 2.090 1.00 96.38 174 GLU A CA 1
ATOM 1421 C C . GLU A 1 174 ? 6.495 -1.443 3.176 1.00 96.38 174 GLU A C 1
ATOM 1423 O O . GLU A 1 174 ? 5.514 -0.941 3.714 1.00 96.38 174 GLU A O 1
ATOM 1428 N N . GLU A 1 175 ? 7.734 -1.019 3.440 1.00 96.94 175 GLU A N 1
ATOM 1429 C CA . GLU A 1 175 ? 8.005 0.099 4.356 1.00 96.94 175 GLU A CA 1
ATOM 1430 C C . GLU A 1 175 ? 7.509 1.437 3.795 1.00 96.94 175 GLU A C 1
ATOM 1432 O O . GLU A 1 175 ? 6.992 2.253 4.552 1.00 96.94 175 GLU A O 1
ATOM 1437 N N . LEU A 1 176 ? 7.580 1.642 2.471 1.00 98.00 176 LEU A N 1
ATOM 1438 C CA . LEU A 1 176 ? 6.959 2.798 1.814 1.00 98.00 176 LEU A CA 1
ATOM 1439 C C . LEU A 1 176 ? 5.450 2.845 2.075 1.00 98.00 176 LEU A C 1
ATOM 1441 O O . LEU A 1 176 ? 4.925 3.894 2.432 1.00 98.00 176 LEU A O 1
ATOM 1445 N N . HIS A 1 177 ? 4.766 1.706 1.947 1.00 98.06 177 HIS A N 1
ATOM 1446 C CA . HIS A 1 177 ? 3.345 1.610 2.265 1.00 98.06 177 HIS A CA 1
ATOM 1447 C C . HIS A 1 177 ? 3.093 1.969 3.732 1.00 98.06 177 HIS A C 1
ATOM 1449 O O . HIS A 1 177 ? 2.295 2.858 4.009 1.00 98.06 177 HIS A O 1
ATOM 1455 N N . LYS A 1 178 ? 3.794 1.334 4.678 1.00 97.25 178 LYS A N 1
ATOM 1456 C CA . LYS A 1 178 ? 3.614 1.605 6.116 1.00 97.25 178 LYS A CA 1
ATOM 1457 C C . LYS A 1 178 ? 3.854 3.071 6.473 1.00 97.25 178 LYS A C 1
ATOM 1459 O O . LYS A 1 178 ? 3.108 3.628 7.271 1.00 97.25 178 LYS A O 1
ATOM 1464 N N . MET A 1 179 ? 4.884 3.688 5.893 1.00 97.00 179 MET A N 1
ATOM 1465 C CA . MET A 1 179 ? 5.175 5.110 6.067 1.00 97.00 179 MET A CA 1
ATOM 1466 C C . MET A 1 179 ? 3.993 5.965 5.601 1.00 97.00 179 MET A C 1
ATOM 1468 O O . MET A 1 179 ? 3.483 6.752 6.388 1.00 97.00 179 MET A O 1
ATOM 1472 N N . ILE A 1 180 ? 3.495 5.741 4.382 1.00 98.00 180 ILE A N 1
ATOM 1473 C CA . ILE A 1 180 ? 2.375 6.514 3.831 1.00 98.00 180 ILE A CA 1
ATOM 1474 C C . ILE A 1 180 ? 1.067 6.243 4.589 1.00 98.00 180 ILE A C 1
ATOM 1476 O O . ILE A 1 180 ? 0.290 7.157 4.808 1.00 98.00 180 ILE A O 1
ATOM 1480 N N . TRP A 1 181 ? 0.809 5.019 5.055 1.00 97.81 181 TRP A N 1
ATOM 1481 C CA . TRP A 1 181 ? -0.353 4.752 5.913 1.00 97.81 181 TRP A CA 1
ATOM 1482 C C . TRP A 1 181 ? -0.307 5.583 7.198 1.00 97.81 181 TRP A C 1
ATOM 1484 O O . TRP A 1 181 ? -1.323 6.128 7.620 1.00 97.81 181 TRP A O 1
ATOM 1494 N N . LYS A 1 182 ? 0.873 5.709 7.817 1.00 95.62 182 LYS A N 1
ATOM 1495 C CA . LYS A 1 182 ? 1.038 6.579 8.985 1.00 95.62 182 LYS A CA 1
ATOM 1496 C C . LYS A 1 182 ? 0.808 8.048 8.645 1.00 95.62 182 LYS A C 1
ATOM 1498 O O . LYS A 1 182 ? 0.110 8.713 9.395 1.00 95.62 182 LYS A O 1
ATOM 1503 N N . GLU A 1 183 ? 1.389 8.514 7.543 1.00 95.25 183 GLU A N 1
ATOM 1504 C CA . GLU A 1 183 ? 1.295 9.908 7.088 1.00 95.25 183 GLU A CA 1
ATOM 1505 C C . GLU A 1 183 ? -0.115 10.307 6.654 1.00 95.25 183 GLU A C 1
ATOM 1507 O O . GLU A 1 183 ? -0.491 11.445 6.858 1.00 95.25 183 GLU A O 1
ATOM 1512 N N . GLU A 1 184 ? -0.892 9.408 6.051 1.00 96.00 184 GLU A N 1
ATOM 1513 C CA . GLU A 1 184 ? -2.156 9.788 5.405 1.00 96.00 184 GLU A CA 1
ATOM 1514 C C . GLU A 1 184 ? -3.389 9.290 6.166 1.00 96.00 184 GLU A C 1
ATOM 1516 O O . GLU A 1 184 ? -4.433 9.931 6.122 1.00 96.00 184 GLU A O 1
ATOM 1521 N N . VAL A 1 185 ? -3.305 8.141 6.853 1.00 95.50 185 VAL A N 1
ATOM 1522 C CA . VAL A 1 185 ? -4.446 7.551 7.584 1.00 95.50 185 VAL A CA 1
ATOM 1523 C C . VAL A 1 185 ? -4.373 7.852 9.074 1.00 95.50 185 VAL A C 1
ATOM 1525 O O . VAL A 1 185 ? -5.396 8.130 9.688 1.00 95.50 185 VAL A O 1
ATOM 1528 N N . LEU A 1 186 ? -3.181 7.776 9.668 1.00 93.75 186 LEU A N 1
ATOM 1529 C CA . LEU A 1 186 ? -2.989 7.943 11.113 1.00 93.75 186 LEU A CA 1
ATOM 1530 C C . LEU A 1 186 ? -2.446 9.320 11.504 1.00 93.75 186 LEU A C 1
ATOM 1532 O O . LEU A 1 186 ? -2.078 9.515 12.659 1.00 93.75 186 LEU A O 1
ATOM 1536 N N . GLU A 1 187 ? -2.366 10.274 10.582 1.00 88.50 187 GLU A N 1
ATOM 1537 C CA . GLU A 1 187 ? -1.907 11.617 10.924 1.00 88.50 187 GLU A CA 1
ATOM 1538 C C . GLU A 1 187 ? -2.790 12.225 12.015 1.00 88.50 187 GLU A C 1
ATOM 1540 O O . GLU A 1 187 ? -4.010 12.276 11.859 1.00 88.50 187 GLU A O 1
ATOM 1545 N N . GLN A 1 188 ? -2.154 12.658 13.111 1.00 80.62 188 GLN A N 1
ATOM 1546 C CA . GLN A 1 188 ? -2.734 13.315 14.292 1.00 80.62 188 GLN A CA 1
ATOM 1547 C C . GLN A 1 188 ? -4.140 12.808 14.657 1.00 80.62 188 GLN A C 1
ATOM 1549 O O . GLN A 1 188 ? -4.270 11.836 15.400 1.00 80.62 188 GLN A O 1
ATOM 1554 N N . LYS A 1 189 ? -5.175 13.430 14.084 1.00 86.31 189 LYS A N 1
ATOM 1555 C CA . LYS A 1 189 ? -6.588 13.114 14.289 1.00 86.31 189 LYS A CA 1
ATOM 1556 C C . LYS A 1 189 ? -6.928 11.639 14.043 1.00 86.31 189 LYS A C 1
ATOM 1558 O O . LYS A 1 189 ? -7.665 11.048 14.820 1.00 86.31 189 LYS A O 1
ATOM 1563 N N . GLY A 1 190 ? -6.376 11.017 12.999 1.00 90.12 190 GLY A N 1
ATOM 1564 C CA . GLY A 1 190 ? -6.675 9.614 12.694 1.00 90.12 190 GLY A CA 1
ATOM 1565 C C . GLY A 1 190 ? -6.140 8.645 13.752 1.00 90.12 190 GLY A C 1
ATOM 1566 O O . GLY A 1 190 ? -6.794 7.657 14.083 1.00 90.12 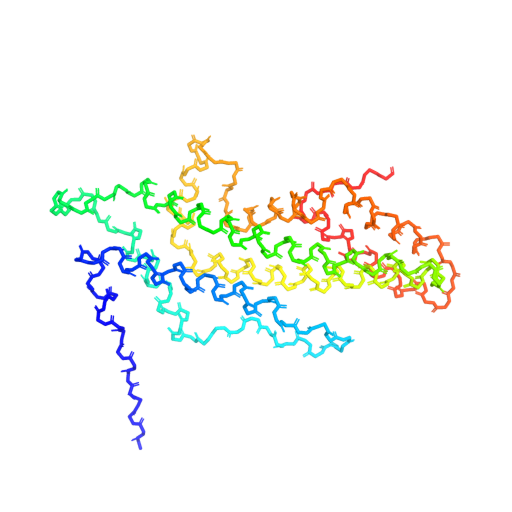190 GLY A O 1
ATOM 1567 N N . LEU A 1 191 ? -4.959 8.926 14.315 1.00 92.38 191 LEU A N 1
ATOM 1568 C CA . LEU A 1 191 ? -4.418 8.139 15.423 1.00 92.38 191 LEU A CA 1
ATOM 1569 C C . LEU A 1 191 ? -5.208 8.374 16.713 1.00 92.38 191 LEU A C 1
ATOM 1571 O O . LEU A 1 191 ? -5.514 7.402 17.399 1.00 92.38 191 LEU A O 1
ATOM 1575 N N . GLU A 1 192 ? -5.549 9.628 17.012 1.00 91.31 192 GLU A N 1
ATOM 1576 C CA . GLU A 1 192 ? -6.368 10.005 18.170 1.00 91.31 192 GLU A CA 1
ATOM 1577 C C . GLU A 1 192 ? -7.717 9.276 18.153 1.00 91.31 192 GLU A C 1
ATOM 1579 O O . GLU A 1 192 ? -8.024 8.552 19.094 1.00 91.31 192 GLU A O 1
ATOM 1584 N N . GLU A 1 193 ? -8.452 9.316 17.038 1.00 91.38 193 GLU A N 1
ATOM 1585 C CA . GLU A 1 193 ? -9.749 8.637 16.909 1.00 91.38 193 GLU A CA 1
ATOM 1586 C C . GLU A 1 193 ? -9.653 7.112 17.096 1.00 91.38 193 GLU A C 1
ATOM 1588 O O . GLU A 1 193 ? -10.503 6.494 17.744 1.00 91.38 193 GLU A O 1
ATOM 1593 N N . VAL A 1 194 ? -8.600 6.479 16.562 1.00 93.31 194 VAL A N 1
ATOM 1594 C CA . VAL A 1 194 ? -8.360 5.040 16.770 1.00 93.31 194 VAL A CA 1
ATOM 1595 C C . VAL A 1 194 ? -8.017 4.750 18.235 1.00 93.31 194 VAL A C 1
ATOM 1597 O O . VAL A 1 194 ? -8.499 3.761 18.793 1.00 93.31 194 VAL A O 1
ATOM 1600 N N . MET A 1 195 ? -7.198 5.588 18.872 1.00 91.69 195 MET A N 1
ATOM 1601 C CA . MET A 1 195 ? -6.809 5.425 20.274 1.00 91.69 195 MET A CA 1
ATOM 1602 C C . MET A 1 195 ? -7.978 5.648 21.234 1.00 91.69 195 MET A C 1
ATOM 1604 O O . MET A 1 195 ? -8.149 4.858 22.165 1.00 91.69 195 MET A O 1
ATOM 1608 N N . ASP A 1 196 ? -8.816 6.646 20.977 1.00 91.06 196 ASP A N 1
ATOM 1609 C CA . ASP A 1 196 ? -10.020 6.928 21.752 1.00 91.06 196 ASP A CA 1
ATOM 1610 C C . ASP A 1 196 ? -11.009 5.771 21.653 1.00 91.06 196 ASP A C 1
ATOM 1612 O O . ASP A 1 196 ? -11.487 5.267 22.673 1.00 91.06 196 ASP A O 1
ATOM 1616 N N . ALA A 1 197 ? -11.238 5.249 20.445 1.00 91.56 197 ALA A N 1
ATOM 1617 C CA . ALA A 1 197 ? -12.076 4.072 20.253 1.00 91.56 197 ALA A CA 1
ATOM 1618 C C . ALA A 1 197 ? -11.524 2.841 21.002 1.00 91.56 197 ALA A C 1
ATOM 1620 O O . ALA A 1 197 ? -12.284 2.095 21.629 1.00 91.56 197 ALA A O 1
ATOM 1621 N N . VAL A 1 198 ? -10.199 2.639 21.007 1.00 91.81 198 VAL A N 1
ATOM 1622 C CA . VAL A 1 198 ? -9.549 1.590 21.813 1.00 91.81 198 VAL A CA 1
ATOM 1623 C C . VAL A 1 198 ? -9.773 1.820 23.311 1.00 91.81 198 VAL A C 1
ATOM 1625 O O . VAL A 1 198 ? -10.093 0.870 24.029 1.00 91.81 198 VAL A O 1
ATOM 1628 N N . ALA A 1 199 ? -9.627 3.053 23.797 1.00 90.81 199 ALA A N 1
ATOM 1629 C CA . ALA A 1 199 ? -9.816 3.392 25.204 1.00 90.81 199 ALA A CA 1
ATOM 1630 C C . ALA A 1 199 ? -11.268 3.173 25.658 1.00 90.81 199 ALA A C 1
ATOM 1632 O O . ALA A 1 199 ? -11.489 2.618 26.737 1.00 90.81 199 ALA A O 1
ATOM 1633 N N . VAL A 1 200 ? -12.247 3.537 24.824 1.00 90.81 200 VAL A N 1
ATOM 1634 C CA . VAL A 1 200 ? -13.674 3.276 25.066 1.00 90.81 200 VAL A CA 1
ATOM 1635 C C . VAL A 1 200 ? -13.928 1.774 25.172 1.00 90.81 200 VAL A C 1
ATOM 1637 O O . VAL A 1 200 ? -14.492 1.321 26.167 1.00 90.81 200 VAL A O 1
ATOM 1640 N N . LEU A 1 201 ? -13.460 0.970 24.207 1.00 90.00 201 LEU A N 1
ATOM 1641 C CA . LEU A 1 201 ? -13.688 -0.479 24.245 1.00 90.00 201 LEU A CA 1
ATOM 1642 C C . LEU A 1 201 ? -12.984 -1.185 25.410 1.00 90.00 201 LEU A C 1
ATOM 1644 O O . LEU A 1 201 ? -13.509 -2.186 25.890 1.00 90.00 201 LEU A O 1
ATOM 1648 N N . ARG A 1 202 ? -11.838 -0.676 25.885 1.00 88.62 202 ARG A N 1
ATOM 1649 C CA . ARG A 1 202 ? -11.135 -1.207 27.069 1.00 88.62 202 ARG A CA 1
ATOM 1650 C C . ARG A 1 202 ? -11.875 -0.953 28.382 1.00 88.62 202 ARG A C 1
ATOM 1652 O O . ARG A 1 202 ? -11.712 -1.734 29.309 1.00 88.62 202 ARG A O 1
ATOM 1659 N N . LYS A 1 203 ? -12.638 0.140 28.472 1.00 86.88 203 LYS A N 1
ATOM 1660 C CA . LYS A 1 203 ? -13.401 0.521 29.674 1.00 86.88 203 LYS A CA 1
ATOM 1661 C C . LYS A 1 203 ? -14.783 -0.137 29.746 1.00 86.88 203 LYS A C 1
ATOM 1663 O O . LYS A 1 203 ? -15.444 -0.040 30.774 1.00 86.88 203 LYS A O 1
ATOM 1668 N N . LEU A 1 204 ? -15.244 -0.754 28.657 1.00 84.88 204 LEU A N 1
ATOM 1669 C CA . LEU A 1 204 ? -16.556 -1.390 28.594 1.00 84.88 204 LEU A CA 1
ATOM 1670 C C . LEU A 1 204 ? -16.521 -2.805 29.174 1.00 84.88 204 LEU A C 1
ATOM 1672 O O . LEU A 1 204 ? -16.042 -3.738 28.528 1.00 84.88 204 LEU A O 1
ATOM 1676 N N . ASP A 1 205 ? -17.147 -2.968 30.335 1.00 61.56 205 ASP A N 1
ATOM 1677 C CA . ASP A 1 205 ? -17.454 -4.270 30.923 1.00 61.56 205 ASP A CA 1
ATOM 1678 C C . ASP A 1 205 ? -18.865 -4.725 30.510 1.00 61.56 205 ASP A C 1
ATOM 1680 O O . ASP A 1 205 ? -19.845 -3.992 30.648 1.00 61.56 205 ASP A O 1
ATOM 1684 N N . GLY A 1 206 ? -18.989 -5.937 29.954 1.00 62.75 206 GLY A N 1
ATOM 1685 C CA . GLY A 1 206 ? -20.274 -6.488 29.507 1.00 62.75 206 GLY A CA 1
ATOM 1686 C C . GLY A 1 206 ? -20.153 -7.742 28.633 1.00 62.75 206 GLY A C 1
ATOM 1687 O O . GLY A 1 206 ? -19.056 -8.210 28.340 1.00 62.75 206 GLY A O 1
ATOM 1688 N N . GLY A 1 207 ? -21.289 -8.280 28.171 1.00 60.34 207 GLY A N 1
ATOM 1689 C CA . GLY A 1 207 ? -21.376 -9.573 27.460 1.00 60.34 207 GLY A CA 1
ATOM 1690 C C . GLY A 1 207 ? -20.589 -9.697 26.143 1.00 60.34 207 GLY A C 1
ATOM 1691 O O . GLY A 1 207 ? -20.446 -10.799 25.632 1.00 60.34 207 GLY A O 1
ATOM 1692 N N . MET A 1 208 ? -20.044 -8.596 25.609 1.00 72.31 208 MET A N 1
ATOM 1693 C CA . MET A 1 208 ? -19.186 -8.565 24.410 1.00 72.31 208 MET A CA 1
ATOM 1694 C C . MET A 1 208 ? -17.702 -8.294 24.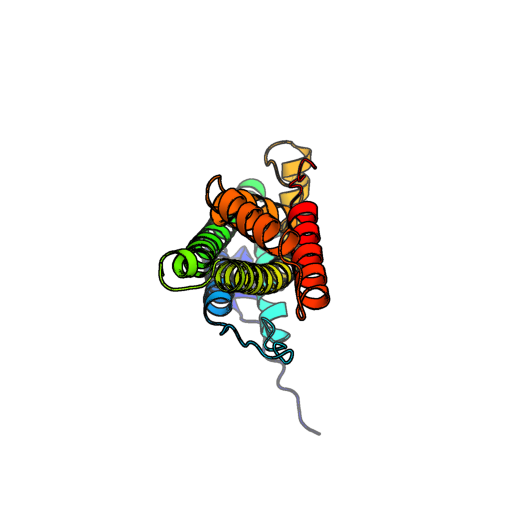730 1.00 72.31 208 MET A C 1
ATOM 1696 O O . MET A 1 208 ? -16.938 -7.939 23.829 1.00 72.31 208 MET A O 1
ATOM 1700 N N . SER A 1 209 ? -17.295 -8.412 25.999 1.00 76.88 209 SER A N 1
ATOM 1701 C CA . SER A 1 209 ? -15.945 -8.071 26.475 1.00 76.88 209 SER A CA 1
ATOM 1702 C C . SER A 1 209 ? -14.841 -8.885 25.783 1.00 76.88 209 SER A C 1
ATOM 1704 O O . SER A 1 209 ? -13.850 -8.313 25.329 1.00 76.88 209 SER A O 1
ATOM 1706 N N . GLU A 1 210 ? -15.037 -10.192 25.576 1.00 79.81 210 GLU A N 1
ATOM 1707 C CA . GLU A 1 210 ? -14.042 -11.040 24.898 1.00 79.81 210 GLU A CA 1
ATOM 1708 C C . GLU A 1 210 ? -13.836 -10.631 23.430 1.00 79.81 210 GLU A C 1
ATOM 1710 O O . GLU A 1 210 ? -12.703 -10.457 22.977 1.00 79.81 210 GLU A O 1
ATOM 1715 N N . TYR A 1 211 ? -14.930 -10.374 22.706 1.00 79.88 211 TYR A N 1
ATOM 1716 C CA . TYR A 1 211 ? -14.871 -9.875 21.331 1.00 79.88 211 TYR A CA 1
ATOM 1717 C C . TYR A 1 211 ? -14.171 -8.509 21.248 1.00 79.88 211 TYR A C 1
ATOM 1719 O O . TYR A 1 211 ? -13.345 -8.279 20.365 1.00 79.88 211 TYR A O 1
ATOM 1727 N N . ASN A 1 212 ? -14.487 -7.594 22.171 1.00 85.38 212 ASN A N 1
ATOM 1728 C CA . ASN A 1 212 ? -13.838 -6.282 22.246 1.00 85.38 212 ASN A CA 1
ATOM 1729 C C . ASN A 1 212 ? -12.336 -6.413 22.482 1.00 85.38 212 ASN A C 1
ATOM 1731 O O . ASN A 1 212 ? -11.551 -5.732 21.827 1.00 85.38 212 ASN A O 1
ATOM 1735 N N . SER A 1 213 ? -11.946 -7.306 23.389 1.00 86.69 213 SER A N 1
ATOM 1736 C CA . SER A 1 213 ? -10.550 -7.583 23.707 1.00 86.69 213 SER A CA 1
ATOM 1737 C C . SER A 1 213 ? -9.780 -8.095 22.486 1.00 86.69 213 SER A C 1
ATOM 1739 O O . SER A 1 213 ? -8.691 -7.596 22.196 1.00 86.69 213 SER A O 1
ATOM 1741 N N . ALA A 1 214 ? -10.365 -9.017 21.710 1.00 90.38 214 ALA A N 1
ATOM 1742 C CA . ALA A 1 214 ? -9.766 -9.507 20.468 1.00 90.38 214 ALA A CA 1
ATOM 1743 C C . ALA A 1 214 ? -9.571 -8.384 19.433 1.00 90.38 214 ALA A C 1
ATOM 1745 O O . ALA A 1 214 ? -8.461 -8.198 18.934 1.00 90.38 214 ALA A O 1
ATOM 1746 N N . LEU A 1 215 ? -10.606 -7.572 19.184 1.00 91.94 215 LEU A N 1
ATOM 1747 C CA . LEU A 1 215 ? -10.528 -6.445 18.248 1.00 91.94 215 LEU A CA 1
ATOM 1748 C C . LEU A 1 215 ? -9.474 -5.412 18.676 1.00 91.94 215 LEU A C 1
ATOM 1750 O O . LEU A 1 215 ? -8.660 -4.981 17.863 1.00 91.94 215 LEU A O 1
ATOM 1754 N N . VAL A 1 216 ? -9.446 -5.045 19.962 1.00 92.69 216 VAL A N 1
ATOM 1755 C CA . VAL A 1 216 ? -8.431 -4.136 20.517 1.00 92.69 216 VAL A CA 1
ATOM 1756 C C . VAL A 1 216 ? -7.030 -4.716 20.338 1.00 92.69 216 VAL A C 1
ATOM 1758 O O . VAL A 1 216 ? -6.117 -3.995 19.941 1.00 92.69 216 VAL A O 1
ATOM 1761 N N . LYS A 1 217 ? -6.839 -6.013 20.597 1.00 92.75 217 LYS A N 1
ATOM 1762 C CA . LYS A 1 217 ? -5.546 -6.682 20.416 1.00 92.75 217 LYS A CA 1
ATOM 1763 C C . LYS A 1 217 ? -5.072 -6.620 18.963 1.00 92.75 217 LYS A C 1
ATOM 1765 O O . LYS A 1 217 ? -3.893 -6.353 18.730 1.00 92.75 217 LYS A O 1
ATOM 1770 N N . ASP A 1 218 ? -5.967 -6.830 18.004 1.00 94.31 218 ASP A N 1
ATOM 1771 C CA . ASP A 1 218 ? -5.627 -6.781 16.582 1.00 94.31 218 ASP A CA 1
ATOM 1772 C C . ASP A 1 218 ? -5.264 -5.363 16.119 1.00 94.31 218 ASP A C 1
ATOM 1774 O O . ASP A 1 218 ? -4.280 -5.195 15.394 1.00 94.31 218 ASP A O 1
ATOM 1778 N N . VAL A 1 219 ? -5.966 -4.340 16.619 1.00 94.88 219 VAL A N 1
ATOM 1779 C CA . VAL A 1 219 ? -5.632 -2.923 16.382 1.00 94.88 219 VAL A CA 1
ATOM 1780 C C . VAL A 1 219 ? -4.281 -2.557 16.999 1.00 94.88 219 VAL A C 1
ATOM 1782 O O . VAL A 1 219 ? -3.428 -1.952 16.357 1.00 94.88 219 VAL A O 1
ATOM 1785 N N . VAL A 1 220 ? -4.020 -2.958 18.244 1.00 93.81 220 VAL A N 1
ATOM 1786 C CA . VAL A 1 220 ? -2.719 -2.705 18.889 1.00 93.81 220 VAL A CA 1
ATOM 1787 C C . VAL A 1 220 ? -1.588 -3.375 18.105 1.00 93.81 220 VAL A C 1
ATOM 1789 O O . VAL A 1 220 ? -0.515 -2.792 17.917 1.00 93.81 220 VAL A O 1
ATOM 1792 N N . LYS A 1 221 ? -1.825 -4.593 17.606 1.00 94.38 221 LYS A N 1
ATOM 1793 C CA . LYS A 1 221 ? -0.873 -5.319 16.765 1.00 94.38 221 LYS A CA 1
ATOM 1794 C C . LYS A 1 221 ? -0.629 -4.604 15.432 1.00 94.38 221 LYS A C 1
ATOM 1796 O O . LYS A 1 221 ? 0.527 -4.536 15.012 1.00 94.38 221 LYS A O 1
ATOM 1801 N N . SER A 1 222 ? -1.660 -4.062 14.778 1.00 95.50 222 SER A N 1
ATOM 1802 C CA . SER A 1 222 ? -1.488 -3.308 13.526 1.00 95.50 222 SER A CA 1
ATOM 1803 C C . SER A 1 222 ? -0.691 -2.019 13.739 1.00 95.50 222 SER A C 1
ATOM 1805 O O . SER A 1 222 ? 0.241 -1.751 12.980 1.00 95.50 222 SER A O 1
ATOM 1807 N N . LEU A 1 223 ? -0.985 -1.265 14.804 1.00 94.88 223 LEU A N 1
ATOM 1808 C CA . LEU A 1 223 ? -0.253 -0.050 15.178 1.00 94.88 223 LEU A CA 1
ATOM 1809 C C . LEU A 1 223 ? 1.219 -0.352 15.480 1.00 94.88 223 LEU A C 1
ATOM 1811 O O . LEU A 1 223 ? 2.116 0.299 14.941 1.00 94.88 223 LEU A O 1
ATOM 1815 N N . SER A 1 224 ? 1.480 -1.419 16.237 1.00 92.56 224 SER A N 1
ATOM 1816 C CA . SER A 1 224 ? 2.844 -1.884 16.513 1.00 92.56 224 SER A CA 1
ATOM 1817 C C . SER A 1 224 ? 3.582 -2.269 15.225 1.00 92.56 224 SER A C 1
ATOM 1819 O O . SER A 1 224 ? 4.745 -1.918 15.044 1.00 92.56 224 SER A O 1
ATOM 1821 N N . GLY A 1 225 ? 2.901 -2.938 14.287 1.00 90.88 225 GLY A N 1
ATOM 1822 C CA . GLY A 1 225 ? 3.451 -3.290 12.973 1.00 90.88 225 GLY A CA 1
ATOM 1823 C C . GLY A 1 225 ? 3.784 -2.085 12.083 1.00 90.88 225 GLY A C 1
ATOM 1824 O O . GLY A 1 225 ? 4.610 -2.204 11.177 1.00 90.88 225 GLY A O 1
ATOM 1825 N N . LEU A 1 226 ? 3.184 -0.922 12.353 1.00 92.69 226 LEU A N 1
ATOM 1826 C CA . LEU A 1 226 ? 3.511 0.364 11.729 1.00 92.69 226 LEU A CA 1
ATOM 1827 C C . LEU A 1 226 ? 4.650 1.105 12.457 1.00 92.69 226 LEU A C 1
ATOM 1829 O O . LEU A 1 226 ? 5.138 2.128 11.965 1.00 92.69 226 LEU A O 1
ATOM 1833 N N . GLY A 1 227 ? 5.097 0.599 13.608 1.00 88.69 227 GLY A N 1
ATOM 1834 C CA . GLY A 1 227 ? 6.060 1.264 14.484 1.00 88.69 227 GLY A CA 1
ATOM 1835 C C . GLY A 1 227 ? 5.444 2.391 15.315 1.00 88.69 227 GLY A C 1
ATOM 1836 O O . GLY A 1 227 ? 6.169 3.294 15.720 1.00 88.69 227 GLY A O 1
ATOM 1837 N N . VAL A 1 228 ? 4.125 2.372 15.533 1.00 86.25 228 VAL A N 1
ATOM 1838 C CA . VAL A 1 228 ? 3.444 3.267 16.475 1.00 86.25 228 VAL A CA 1
ATOM 1839 C C . VAL A 1 228 ? 3.448 2.591 17.840 1.00 86.25 228 VAL A C 1
ATOM 1841 O O . VAL A 1 228 ? 2.834 1.540 18.025 1.00 86.25 228 VAL A O 1
ATOM 1844 N N . THR A 1 229 ? 4.167 3.177 18.790 1.00 73.50 229 THR A N 1
ATOM 1845 C CA . THR A 1 229 ? 4.159 2.735 20.183 1.00 73.50 229 THR A CA 1
ATOM 1846 C C . THR A 1 229 ? 3.025 3.429 20.915 1.00 73.50 229 THR A C 1
ATOM 1848 O O . THR A 1 229 ? 2.985 4.655 20.978 1.00 73.50 229 THR A O 1
ATOM 1851 N N . LEU A 1 230 ? 2.108 2.644 21.473 1.00 61.66 230 LEU A N 1
ATOM 1852 C CA . LEU A 1 230 ? 1.170 3.152 22.463 1.00 61.66 230 LEU A CA 1
ATOM 1853 C C . LEU A 1 230 ? 1.955 3.273 23.768 1.00 61.66 230 LEU A C 1
ATOM 1855 O O . LEU A 1 230 ? 2.303 2.250 24.357 1.00 61.66 230 LEU A O 1
ATOM 1859 N N . GLU A 1 231 ? 2.296 4.494 24.176 1.00 51.41 231 GLU A N 1
ATOM 1860 C CA . GLU A 1 231 ? 2.733 4.713 25.553 1.00 51.41 231 GLU A CA 1
ATOM 1861 C C . GLU A 1 231 ? 1.556 4.334 26.458 1.00 51.41 231 GLU A C 1
ATOM 1863 O O . GLU A 1 231 ? 0.445 4.847 26.316 1.00 51.41 231 GLU A O 1
ATOM 1868 N N . SER A 1 232 ? 1.784 3.303 27.268 1.00 36.84 232 SER A N 1
ATOM 1869 C CA . SER A 1 232 ? 0.841 2.740 28.233 1.00 36.84 232 SER A CA 1
ATOM 1870 C C . SER A 1 232 ? 0.738 3.594 29.481 1.00 36.84 232 SER A C 1
ATOM 1872 O O . SER A 1 232 ? 1.826 3.941 29.995 1.00 36.84 232 SER A O 1
#

Solvent-accessible surface area (backbone atoms only — not comparable to full-atom values): 13346 Å² total; per-residue (Å²): 137,83,79,76,76,77,79,70,77,58,69,64,67,80,37,31,94,81,39,52,69,59,45,50,50,52,52,51,53,52,52,50,48,54,50,58,52,60,68,70,57,77,90,69,96,51,100,73,78,72,82,56,94,76,70,55,70,66,59,46,51,52,52,28,49,41,49,43,49,70,60,60,58,62,87,78,61,72,82,89,75,67,66,47,58,70,56,54,49,48,54,50,51,55,51,50,52,50,49,52,45,57,46,28,47,56,48,32,54,64,37,56,63,68,75,72,60,91,83,56,59,67,64,60,47,24,50,50,41,52,51,46,43,50,54,52,50,54,53,48,52,55,51,34,53,50,51,36,58,48,38,39,60,51,34,62,66,42,37,35,47,37,26,77,70,66,75,43,96,41,63,34,55,49,48,45,48,44,50,44,43,44,64,51,36,37,42,69,66,41,40,50,55,54,50,50,24,43,53,50,49,72,70,50,83,57,100,58,37,68,62,42,50,53,54,46,51,53,50,52,49,53,38,46,75,61,70,47,79,79,87,125

Nearest PDB structures (foldseek):
  8cdj-assembly1_C  TM=7.688E-01  e=1.294E-03  Homo sapiens
  2pfd-assembly1_A  TM=2.303E-01  e=2.773E+00  Rattus norvegicus
  4yjl-assembly2_B  TM=1.486E-01  e=8.454E+00  Homo sapiens

Secondary structure (DSSP, 8-state):
----------HHHHTTTT-HHHHHHHHHHHHHHHHHHHHT----SSTT--------HHHHHHHHHHHHHHHH--TTS-TTS---HHHHHHHHHHHHHHHHHHHHHHHHHHHHGGGG-TTS-HHHHHHHHHHHHHHHHHHHHHHHHHHHHHTHHHIIIIIHHHHHTTSSS-SSHHHHHHHHHHHHTSTTHHHHHHHHHHHHHHH--STTHHHHHHHHHHHHHHHHHTT-----

Sequence (232 aa):
MQTRKDEAIPSFLRETPMDTPSTLGYIKTQISAIYTAAVKIPDSDDDKDEQALHIDHDTYARIYTAVFDYTRLSDKGPKTQQQSLTVRGEILFRHLSAEIRRYCEYIRDRIFSVGSNDEMVDGVQARKVLKIYMSCYGRFSKLSLLVKNLMGFWNRHWVRHQWALRKISVSSVEELHKMIWKEEVLEQKGLEEVMDAVAVLRKLDGGMSEYNSALVKDVVKSLSGLGVTLES

Foldseek 3Di:
DDDDPPPDQDVCLVVCVPCVVVLVVVLLVLLLVLLVVLLPQDDDPDPPPPPASDDDPVSLVNLLSSLVSSLVDDCPDDPPDDDDSQRSLVVVVVSNLVSLLVSLQSLLCVLCVLVPDPPDDLLVSLVSSLSSVLSSLVNLLSSQVSVQVSNVVSFVPPQCVCVVVVNDPANGSSLSSLVSNCVRRVPPVNVVSNVSSLVVLCPDDDPCNVVSVVSSVSSCVSCVVSVNDDPD

Mean predicted aligned error: 8.36 Å